Protein 4U3S (pdb70)

Organism: NCBI:txid35830

Sequence (323 aa):
ESYITMNFDKNTAEVGQIIKATVKINKITNFSGYQVNIKYDPTVLQAVNPKKTGVAYTNSSLPTSGELLVNEDYGPIVQGVHKISEGILNLSRSYTALDVYRASESPEETGTVAVVGFKALQKKATTVVFEHSVTMPNGIIGTTLFNWYGNRITSGYSVIQPGEINSEGTTVSGYINNPDFVTTSTTAPIVKAGFTVEIVGTTKKSAVTDSNNGYFEIKDVAAGTYTVKITKANYLTREIANVSVTADKELSTSASPILMWAGDMAIGGTQDGAINLEDILEICKAFGTSSTDAKYQVGLDLNRDGAISLEDVMIVAKHFNKVSSDY

Structure (mmCIF, N/CA/C/O backbone):
data_4U3S
#
_entry.id   4U3S
#
_cell.length_a   72.320
_cell.length_b   72.320
_cell.length_c   231.490
_cell.angle_alpha   90.000
_cell.angle_beta   90.000
_cell.angle_gamma   120.000
#
_symmetry.space_group_name_H-M   'P 65 2 2'
#
loop_
_entity.id
_entity.type
_entity.pdbx_description
1 polymer 'Cellulosomal scaffoldin adaptor protein B'
2 polymer 'Cellulosomal scaffoldin'
3 non-polymer '2-[N-CYCLOHEXYLAMINO]ETHANE SULFONIC ACID'
4 non-polymer 'CALCIUM ION'
5 water water
#
loop_
_atom_site.group_PDB
_atom_site.id
_atom_site.type_symbol
_atom_site.label_atom_id
_atom_site.label_alt_id
_atom_site.label_comp_id
_atom_site.label_asym_id
_atom_site.label_entity_id
_atom_site.label_seq_id
_atom_site.pdbx_PDB_ins_code
_atom_site.Cartn_x
_atom_site.Cartn_y
_atom_site.Car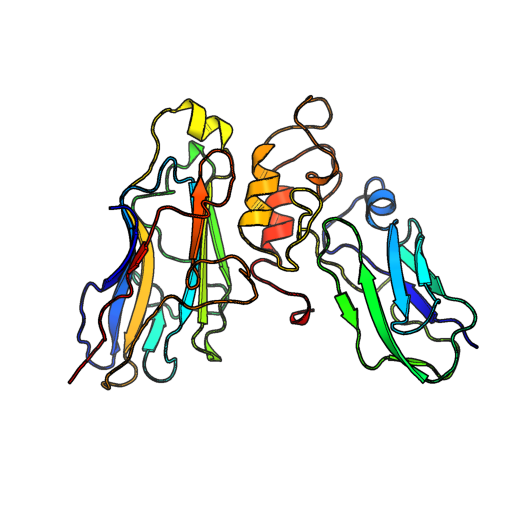tn_z
_atom_site.occupancy
_atom_site.B_iso_or_equiv
_atom_site.auth_seq_id
_atom_site.auth_comp_id
_atom_site.auth_asym_id
_atom_site.auth_atom_id
_atom_site.pdbx_PDB_model_num
ATOM 1 N N . GLU A 1 2 ? -41.651 6.671 4.143 1.00 49.36 2 GLU A N 1
ATOM 2 C CA . GLU A 1 2 ? -42.147 6.350 2.779 1.00 44.12 2 GLU A CA 1
ATOM 3 C C . GLU A 1 2 ? -41.299 7.007 1.685 1.00 34.11 2 GLU A C 1
ATOM 4 O O . GLU A 1 2 ? -41.685 7.033 0.500 1.00 36.51 2 GLU A O 1
ATOM 10 N N . SER A 1 3 ? -40.142 7.520 2.063 1.00 28.35 3 SER A N 1
ATOM 11 C CA . SER A 1 3 ? -39.281 8.234 1.102 1.00 27.15 3 SER A CA 1
ATOM 12 C C . SER A 1 3 ? -38.383 7.246 0.363 1.00 25.66 3 SER A C 1
ATOM 13 O O . SER A 1 3 ? -37.876 6.293 0.983 1.00 25.97 3 SER A O 1
ATOM 16 N N . TYR A 1 4 ? -38.150 7.474 -0.933 1.00 23.93 4 TYR A N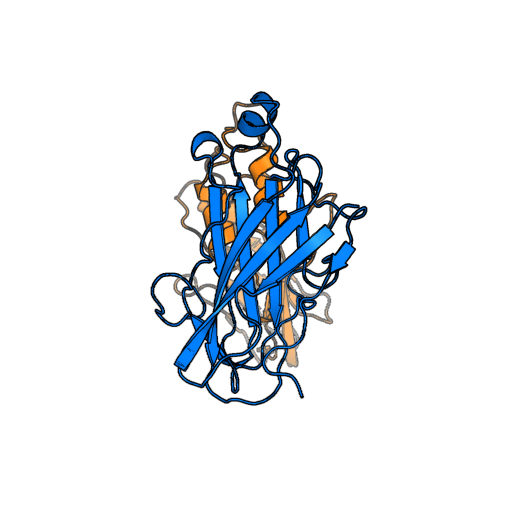 1
ATOM 17 C CA . TYR A 1 4 ? -37.360 6.541 -1.728 1.00 23.07 4 TYR A CA 1
ATOM 18 C C . TYR A 1 4 ? -36.956 7.112 -3.059 1.00 21.54 4 TYR A C 1
ATOM 19 O O . TYR A 1 4 ? -37.492 8.134 -3.499 1.00 21.76 4 TYR A O 1
ATOM 28 N N . ILE A 1 5 ? -35.992 6.429 -3.666 1.00 20.10 5 ILE A N 1
ATOM 29 C CA . ILE A 1 5 ? -35.627 6.627 -5.054 1.00 20.31 5 ILE A CA 1
ATOM 30 C C . ILE A 1 5 ? -35.751 5.252 -5.708 1.00 21.33 5 ILE A C 1
ATOM 31 O O . ILE A 1 5 ? -35.457 4.217 -5.069 1.00 21.80 5 ILE A O 1
ATOM 36 N N . THR A 1 6 ? -36.210 5.214 -6.948 1.00 21.00 6 THR A N 1
ATOM 37 C CA . THR A 1 6 ? -36.413 3.954 -7.636 1.00 20.29 6 THR A CA 1
ATOM 38 C C . THR A 1 6 ? -36.221 4.185 -9.125 1.00 20.75 6 THR A C 1
ATOM 39 O O . THR A 1 6 ? -36.022 5.330 -9.566 1.00 20.49 6 THR A O 1
ATOM 43 N N . MET A 1 7 ? -36.227 3.094 -9.870 1.00 21.99 7 MET A N 1
ATOM 44 C CA . MET A 1 7 ? -36.384 3.142 -11.339 1.00 23.96 7 MET A CA 1
ATOM 45 C C . MET A 1 7 ? -37.615 2.335 -11.746 1.00 25.60 7 MET A C 1
ATOM 46 O O . MET A 1 7 ? -37.861 1.242 -11.227 1.00 26.95 7 MET A O 1
ATOM 51 N N . ASN A 1 8 ? -38.373 2.886 -12.678 1.00 25.41 8 ASN A N 1
ATOM 52 C CA . ASN A 1 8 ? -39.534 2.221 -13.266 1.00 27.12 8 ASN A CA 1
ATOM 53 C C . ASN A 1 8 ? -39.292 2.125 -14.756 1.00 28.01 8 ASN A C 1
ATOM 54 O O . ASN A 1 8 ? -38.882 3.109 -15.371 1.00 25.30 8 ASN A O 1
ATOM 59 N N . PHE A 1 9 ? -39.567 0.946 -15.317 1.00 27.41 9 PHE A N 1
ATOM 60 C CA . PHE A 1 9 ? -39.498 0.730 -16.753 1.00 28.84 9 PHE A CA 1
ATOM 61 C C . PHE A 1 9 ? -40.889 0.877 -17.355 1.00 29.15 9 PHE A C 1
ATOM 62 O O . PHE A 1 9 ? -41.853 0.398 -16.781 1.00 28.91 9 PHE A O 1
ATOM 70 N N . ASP A 1 10 ? -41.004 1.504 -18.522 1.00 28.48 10 ASP A N 1
ATOM 71 C CA . ASP A 1 10 ? -42.306 1.546 -19.215 1.00 30.29 10 ASP A CA 1
ATOM 72 C C . ASP A 1 10 ? -42.706 0.154 -19.690 1.00 32.14 10 ASP A C 1
ATOM 73 O O . ASP A 1 10 ? -43.905 -0.140 -19.844 1.00 32.53 10 ASP A O 1
ATOM 78 N N . LYS A 1 11 ? -41.709 -0.693 -19.927 1.00 31.94 11 LYS A N 1
ATOM 79 C CA . LYS A 1 11 ? -41.922 -2.075 -20.363 1.00 35.35 11 LYS A CA 1
ATOM 80 C C . LYS A 1 11 ? -40.871 -2.950 -19.714 1.00 33.66 11 LYS A C 1
ATOM 81 O O . LYS A 1 11 ? -39.701 -2.567 -19.650 1.00 32.01 11 LYS A O 1
ATOM 87 N N . ASN A 1 12 ? -41.247 -4.139 -19.272 1.00 33.42 12 ASN A N 1
ATOM 88 C CA . ASN A 1 12 ? -40.270 -5.030 -18.636 1.00 35.11 12 ASN A CA 1
ATOM 89 C C . ASN A 1 12 ? -39.947 -6.240 -19.498 1.00 36.67 12 ASN A C 1
ATOM 90 O O . ASN A 1 12 ? -39.294 -7.186 -19.052 1.00 36.48 12 ASN A O 1
ATOM 95 N N . THR A 1 13 ? -40.433 -6.215 -20.731 1.00 38.35 13 THR A N 1
ATOM 96 C CA . THR A 1 13 ? -40.074 -7.194 -21.736 1.00 41.18 13 THR A CA 1
ATOM 97 C C . THR A 1 13 ? -39.786 -6.439 -23.037 1.00 42.91 13 THR A C 1
ATOM 98 O O . THR A 1 13 ? -40.382 -5.386 -23.299 1.00 43.81 13 THR A O 1
ATOM 102 N N . ALA A 1 14 ? -38.842 -6.938 -23.824 1.00 42.03 14 ALA A N 1
ATOM 103 C CA . ALA A 1 14 ? -38.457 -6.266 -25.055 1.00 42.59 14 ALA A CA 1
ATOM 104 C C . ALA A 1 14 ? -37.782 -7.222 -26.031 1.00 42.35 14 ALA A C 1
ATOM 105 O O . ALA A 1 14 ? -36.912 -7.997 -25.651 1.00 40.39 14 ALA A O 1
ATOM 107 N N . GLU A 1 15 ? -38.202 -7.176 -27.295 1.00 41.80 15 GLU A N 1
ATOM 108 C CA . GLU A 1 15 ? -37.443 -7.825 -28.347 1.00 41.71 15 GLU A CA 1
ATOM 109 C C . GLU A 1 15 ? -36.195 -7.030 -28.698 1.00 41.09 15 GLU A C 1
ATOM 110 O O . GLU A 1 15 ? -36.115 -5.821 -28.433 1.00 40.50 15 GLU A O 1
ATOM 116 N N . VAL A 1 16 ? -35.237 -7.725 -29.303 1.00 40.63 16 VAL A N 1
ATOM 117 C CA . VAL A 1 16 ? -34.045 -7.109 -29.879 1.00 41.45 16 VAL A CA 1
ATOM 118 C C . VAL A 1 16 ? -34.449 -5.931 -30.779 1.00 41.60 16 VAL A C 1
ATOM 119 O O . VAL A 1 16 ? -35.263 -6.097 -31.687 1.00 44.18 16 VAL A O 1
ATOM 123 N N . GLY A 1 17 ? -33.922 -4.740 -30.482 1.00 37.43 17 GLY A N 1
ATOM 124 C CA . GLY A 1 17 ? -34.170 -3.554 -31.289 1.00 37.24 17 GLY A CA 1
ATOM 125 C C . GLY A 1 17 ? -35.210 -2.641 -30.676 1.00 38.02 17 GLY A C 1
ATOM 126 O O . GLY A 1 17 ? -35.347 -1.492 -31.082 1.00 39.00 17 GLY A O 1
ATOM 127 N N . GLN A 1 18 ? -35.945 -3.151 -29.691 1.00 36.21 18 GLN A N 1
ATOM 128 C CA . GLN A 1 18 ? -36.944 -2.356 -28.984 1.00 37.30 18 GLN A CA 1
ATOM 129 C C . GLN A 1 18 ? -36.321 -1.555 -27.825 1.00 34.14 18 GLN A C 1
ATOM 130 O O . GLN A 1 18 ? -35.423 -2.049 -27.160 1.00 35.11 18 GLN A O 1
ATOM 136 N N . ILE A 1 19 ? -36.825 -0.341 -27.585 1.00 34.11 19 ILE A N 1
ATOM 137 C CA . ILE A 1 19 ? -36.318 0.541 -26.521 1.00 36.30 19 ILE A CA 1
ATOM 138 C C . ILE A 1 19 ? -37.208 0.469 -25.262 1.00 36.15 19 ILE A C 1
ATOM 139 O O . ILE A 1 19 ? -38.445 0.620 -25.332 1.00 38.30 19 ILE A O 1
ATOM 144 N N . ILE A 1 20 ? -36.555 0.209 -24.132 1.00 32.96 20 ILE A N 1
ATOM 145 C CA . ILE A 1 20 ? -37.137 0.280 -22.804 1.00 32.06 20 ILE A CA 1
ATOM 146 C C . ILE A 1 20 ? -36.730 1.615 -22.184 1.00 29.27 20 ILE A C 1
ATOM 147 O O . ILE A 1 20 ? -35.555 1.983 -22.234 1.00 31.38 20 ILE A O 1
ATOM 152 N N . LYS A 1 21 ? -37.686 2.332 -21.611 1.00 28.31 21 LYS A N 1
ATOM 153 C CA . LYS A 1 21 ? -37.426 3.617 -20.983 1.00 27.57 21 LYS A CA 1
ATOM 154 C C . LYS A 1 21 ? -37.359 3.390 -19.485 1.00 28.03 21 LYS A C 1
ATOM 155 O O . LYS A 1 21 ? -38.339 2.968 -18.884 1.00 26.46 21 LYS A O 1
ATOM 161 N N . ALA A 1 22 ? -36.203 3.680 -18.903 1.00 24.28 22 ALA A N 1
ATOM 162 C CA . ALA A 1 22 ? -36.010 3.591 -17.461 1.00 23.07 22 ALA A CA 1
ATOM 163 C C . ALA A 1 22 ? -36.136 4.973 -16.858 1.00 21.28 22 ALA A C 1
ATOM 164 O O . ALA A 1 22 ? -35.365 5.868 -17.153 1.00 21.84 22 ALA A O 1
ATOM 166 N N . THR A 1 23 ? -37.135 5.168 -16.030 1.00 21.91 23 THR A N 1
ATOM 167 C CA . THR A 1 23 ? -37.325 6.450 -15.374 1.00 21.64 23 THR A CA 1
ATOM 168 C C . THR A 1 23 ? -36.865 6.392 -13.920 1.00 20.12 23 THR A C 1
ATOM 169 O O . THR A 1 23 ? -37.334 5.550 -13.134 1.00 22.36 23 THR A O 1
ATOM 173 N N . VAL A 1 24 ? -35.972 7.303 -13.569 1.00 19.50 24 VAL A N 1
ATOM 174 C CA . VAL A 1 24 ? -35.580 7.488 -12.167 1.00 19.70 24 VAL A CA 1
ATOM 175 C C . VAL A 1 24 ? -36.595 8.409 -11.506 1.00 19.30 24 VAL A C 1
ATOM 176 O O . VAL A 1 24 ? -36.828 9.515 -11.992 1.00 19.19 24 VAL A O 1
ATOM 180 N N . LYS A 1 25 ? -37.139 7.956 -10.381 1.00 21.37 25 LYS A N 1
ATOM 181 C CA . LYS A 1 25 ? -38.272 8.599 -9.723 1.00 23.15 25 LYS A CA 1
ATOM 182 C C . LYS A 1 25 ? -37.960 8.719 -8.233 1.00 21.28 25 LYS A C 1
ATOM 183 O O . LYS A 1 25 ? -37.369 7.808 -7.633 1.00 21.05 25 LYS A O 1
ATOM 189 N N . ILE A 1 26 ? -38.285 9.864 -7.648 1.00 19.97 26 ILE A N 1
ATOM 190 C CA . ILE A 1 26 ? -38.196 10.036 -6.183 1.00 20.37 26 ILE A CA 1
ATOM 191 C C . ILE A 1 26 ? -39.567 10.230 -5.550 1.00 21.76 26 ILE A C 1
ATOM 192 O O . ILE A 1 26 ? -40.551 10.649 -6.196 1.00 21.26 26 ILE A O 1
ATOM 197 N N . ASN A 1 27 ? -39.643 9.883 -4.278 1.00 22.73 27 ASN A N 1
ATOM 198 C CA . ASN A 1 27 ? -40.863 10.063 -3.510 1.00 24.13 27 ASN A CA 1
ATOM 199 C C . ASN A 1 27 ? -40.488 10.654 -2.187 1.00 23.71 27 ASN A C 1
ATOM 200 O O . ASN A 1 27 ? -39.655 10.104 -1.459 1.00 23.38 27 ASN A O 1
ATOM 205 N N . LYS A 1 28 ? -41.111 11.786 -1.881 1.00 24.77 28 LYS A N 1
ATOM 206 C CA . LYS A 1 28 ? -40.982 12.452 -0.577 1.00 24.98 28 LYS A CA 1
ATOM 207 C C . LYS A 1 28 ? -39.547 12.721 -0.113 1.00 24.52 28 LYS A C 1
ATOM 208 O O . LYS A 1 28 ? -39.212 12.452 1.043 1.00 23.75 28 LYS A O 1
ATOM 214 N N . ILE A 1 29 ? -38.737 13.295 -0.993 1.00 23.20 29 ILE A N 1
ATOM 215 C CA . ILE A 1 29 ? -37.385 13.748 -0.633 1.00 22.15 29 ILE A CA 1
ATOM 216 C C . ILE A 1 29 ? -37.448 15.218 -0.235 1.00 23.46 29 ILE A C 1
ATOM 217 O O . ILE A 1 29 ? -37.628 16.096 -1.094 1.00 23.85 29 ILE A O 1
ATOM 222 N N . THR A 1 30 ? -37.284 15.481 1.068 1.00 23.01 30 THR A N 1
ATOM 223 C CA . THR A 1 30 ? -37.494 16.823 1.596 1.00 26.48 30 THR A CA 1
ATOM 224 C C . THR A 1 30 ? -36.582 17.866 0.937 1.00 24.59 30 THR A C 1
ATOM 225 O O . THR A 1 30 ? -35.373 17.752 0.979 1.00 24.29 30 THR A O 1
ATOM 229 N N . ASN A 1 31 ? -37.178 18.903 0.358 1.00 24.28 31 ASN A N 1
ATOM 230 C CA . ASN A 1 31 ? -36.405 20.039 -0.164 1.00 22.82 31 ASN A CA 1
ATOM 231 C C . ASN A 1 31 ? -35.347 19.641 -1.205 1.00 20.46 31 ASN A C 1
ATOM 232 O O . ASN A 1 31 ? -34.269 20.225 -1.268 1.00 22.10 31 ASN A O 1
ATOM 237 N N . PHE A 1 32 ? -35.704 18.665 -2.032 1.00 20.84 32 PHE A N 1
ATOM 238 C CA . PHE A 1 32 ? -34.825 18.082 -3.053 1.00 19.94 32 PHE A CA 1
ATOM 239 C C . PHE A 1 32 ? -34.296 19.127 -4.046 1.00 18.96 32 PHE A C 1
ATOM 240 O O . PHE A 1 32 ? -35.068 19.911 -4.614 1.00 19.07 32 PHE A O 1
ATOM 248 N N . SER A 1 33 ? -32.986 19.114 -4.267 1.00 20.11 33 SER A N 1
ATOM 249 C CA . SER A 1 33 ? -32.342 20.074 -5.177 1.00 19.41 33 SER A CA 1
ATOM 250 C C . SER A 1 33 ? -31.486 19.429 -6.237 1.00 19.55 33 SER A C 1
ATOM 251 O O . SER A 1 33 ? -30.997 20.136 -7.125 1.00 18.23 33 SER A O 1
ATOM 254 N N . GLY A 1 34 ? -31.277 18.114 -6.163 1.00 16.38 34 GLY A N 1
ATOM 255 C CA . GLY A 1 34 ? -30.400 17.460 -7.140 1.00 15.95 34 GLY A CA 1
ATOM 256 C C . GLY A 1 34 ? -30.098 16.023 -6.830 1.00 16.25 34 GLY A C 1
ATOM 257 O O . GLY A 1 34 ? -30.197 15.602 -5.683 1.00 17.86 34 GLY A O 1
ATOM 258 N N . TYR A 1 35 ? -29.732 15.273 -7.862 1.00 15.27 35 TYR A N 1
ATOM 259 C CA . TYR A 1 35 ? -29.378 13.877 -7.701 1.00 15.47 35 TYR A CA 1
ATOM 260 C C . TYR A 1 35 ? -28.079 13.598 -8.466 1.00 15.83 35 TYR A C 1
ATOM 261 O O . TYR A 1 35 ? -27.788 14.242 -9.478 1.00 15.78 35 TYR A O 1
ATOM 270 N N . GLN A 1 36 ? -27.400 12.552 -8.037 1.00 15.50 36 GLN A N 1
ATOM 271 C CA . GLN A 1 36 ? -26.379 11.898 -8.883 1.00 14.43 36 GLN A CA 1
ATOM 272 C C . GLN A 1 36 ? -26.594 10.415 -8.664 1.00 16.04 36 GLN A C 1
ATOM 273 O O . GLN A 1 36 ? -26.655 9.975 -7.522 1.00 15.98 36 GLN A O 1
ATOM 279 N N . VAL A 1 37 ? -26.727 9.646 -9.727 1.00 15.48 37 VAL A N 1
ATOM 280 C CA . VAL A 1 37 ? -26.885 8.203 -9.604 1.00 15.65 37 VAL A CA 1
ATOM 281 C C . VAL A 1 37 ? -25.959 7.456 -10.531 1.00 16.36 37 VAL A C 1
ATOM 282 O O . VAL A 1 37 ? -25.625 7.929 -11.631 1.00 16.62 37 VAL A O 1
ATOM 286 N N . ASN A 1 38 ? -25.550 6.276 -10.072 1.00 15.80 38 ASN A N 1
ATOM 287 C CA . ASN A 1 38 ? -24.682 5.391 -10.802 1.00 15.73 38 ASN A CA 1
ATOM 288 C C . ASN A 1 38 ? -25.455 4.104 -11.086 1.00 16.88 38 ASN A C 1
ATOM 289 O O . ASN A 1 38 ? -25.967 3.458 -10.180 1.00 17.07 38 ASN A O 1
ATOM 294 N N . ILE A 1 39 ? -25.502 3.712 -12.346 1.00 16.74 39 ILE A N 1
ATOM 295 C CA . ILE A 1 39 ? -26.358 2.610 -12.806 1.00 19.30 39 ILE A CA 1
ATOM 296 C C . ILE A 1 39 ? -25.507 1.602 -13.567 1.00 19.96 39 ILE A C 1
ATOM 297 O O . ILE A 1 39 ? -24.692 1.992 -14.408 1.00 20.29 39 ILE A O 1
ATOM 302 N N . LYS A 1 40 ? -25.717 0.328 -13.261 1.00 19.33 40 LYS A N 1
ATOM 303 C CA . LYS A 1 40 ? -25.002 -0.788 -13.866 1.00 20.19 40 LYS A CA 1
ATOM 304 C C . LYS A 1 40 ? -25.968 -1.575 -14.724 1.00 21.10 40 LYS A C 1
ATOM 305 O O . LYS A 1 40 ? -27.054 -1.954 -14.250 1.00 19.74 40 LYS A O 1
ATOM 311 N N . TYR A 1 41 ? -25.557 -1.829 -15.957 1.00 19.84 41 TYR A N 1
ATOM 312 C CA . TYR A 1 41 ? -26.300 -2.687 -16.889 1.00 22.36 41 TYR A CA 1
ATOM 313 C C . TYR A 1 41 ? -25.303 -3.589 -17.614 1.00 23.33 41 TYR A C 1
ATOM 314 O O . TYR A 1 41 ? -24.094 -3.387 -17.526 1.00 23.63 41 TYR A O 1
ATOM 323 N N . ASP A 1 42 ? -25.818 -4.598 -18.304 1.00 24.70 42 ASP A N 1
ATOM 324 C CA . ASP A 1 42 ? -24.991 -5.519 -19.084 1.00 25.94 42 ASP A CA 1
ATOM 325 C C . ASP A 1 42 ? -24.935 -5.007 -20.515 1.00 25.02 42 ASP A C 1
ATOM 326 O O . ASP A 1 42 ? -25.944 -5.114 -21.241 1.00 25.83 42 ASP A O 1
ATOM 331 N N . PRO A 1 43 ? -23.778 -4.465 -20.935 1.00 26.87 43 PRO A N 1
ATOM 332 C CA . PRO A 1 43 ? -23.694 -3.836 -22.261 1.00 28.42 43 PRO A CA 1
ATOM 333 C C . PRO A 1 43 ? -23.746 -4.799 -23.440 1.00 32.64 43 PRO A C 1
ATOM 334 O O . PRO A 1 43 ? -23.831 -4.352 -24.588 1.00 32.35 43 PRO A O 1
ATOM 338 N N . THR A 1 44 ? -23.676 -6.097 -23.172 1.00 33.67 44 THR A N 1
ATOM 339 C CA . THR A 1 44 ? -23.865 -7.113 -24.218 1.00 36.50 44 THR A CA 1
ATOM 340 C C . THR A 1 44 ? -25.345 -7.385 -24.433 1.00 34.91 44 THR A C 1
ATOM 341 O O . THR A 1 44 ? -25.745 -7.870 -25.487 1.00 36.71 44 THR A O 1
ATOM 345 N N . VAL A 1 45 ? -26.163 -7.070 -23.437 1.00 32.84 45 VAL A N 1
ATOM 346 C CA . VAL A 1 45 ? -27.612 -7.320 -23.524 1.00 32.00 45 VAL A CA 1
ATOM 347 C C . VAL A 1 45 ? -28.383 -6.046 -23.848 1.00 30.02 45 VAL A C 1
ATOM 348 O O . VAL A 1 45 ? -29.335 -6.083 -24.640 1.00 30.96 45 VAL A O 1
ATOM 352 N N . LEU A 1 46 ? -27.968 -4.913 -23.267 1.00 27.22 46 LEU A N 1
ATOM 353 C CA . LEU A 1 46 ? -28.685 -3.665 -23.433 1.00 26.81 46 LEU A CA 1
ATOM 354 C C . LEU A 1 46 ? -27.727 -2.572 -23.879 1.00 25.47 46 LEU A C 1
ATOM 355 O O . LEU A 1 46 ? -26.615 -2.490 -23.379 1.00 25.81 46 LEU A O 1
ATOM 360 N N . GLN A 1 47 ? -28.165 -1.761 -24.841 1.00 24.78 47 GLN A N 1
ATOM 361 C CA . GLN A 1 47 ? -27.417 -0.593 -25.288 1.00 24.08 47 GLN A CA 1
ATOM 362 C C . GLN A 1 47 ? -28.112 0.644 -24.755 1.00 23.60 47 GLN A C 1
ATOM 363 O O . GLN A 1 47 ? -29.302 0.870 -25.042 1.00 23.40 47 GLN A O 1
ATOM 369 N N . ALA A 1 48 ? -27.373 1.461 -24.006 1.00 21.46 48 ALA A N 1
ATOM 370 C CA . ALA A 1 48 ? -27.909 2.713 -23.522 1.00 20.22 48 ALA A CA 1
ATOM 371 C C . ALA A 1 48 ? -28.133 3.682 -24.689 1.00 19.68 48 ALA A C 1
ATOM 372 O O . ALA A 1 48 ? -27.237 3.858 -25.518 1.00 20.10 48 ALA A O 1
ATOM 374 N N . VAL A 1 49 ? -29.326 4.290 -24.747 1.00 20.55 49 VAL A N 1
ATOM 375 C CA . VAL A 1 49 ? -29.719 5.226 -25.810 1.00 21.04 49 VAL A CA 1
ATOM 376 C C . VAL A 1 49 ? -30.579 6.335 -25.231 1.00 21.04 49 VAL A C 1
ATOM 377 O O . VAL A 1 49 ? -31.115 6.208 -24.117 1.00 20.88 49 VAL A O 1
ATOM 381 N N . ASN A 1 50 ? -30.691 7.432 -25.964 1.00 21.51 50 ASN A N 1
ATOM 382 C CA . ASN A 1 50 ? -31.616 8.482 -25.567 1.00 20.28 50 ASN A CA 1
ATOM 383 C C . ASN A 1 50 ? -33.020 7.919 -25.730 1.00 21.90 50 ASN A C 1
ATOM 384 O O . ASN A 1 50 ? -33.340 7.407 -26.791 1.00 22.18 50 ASN A O 1
ATOM 389 N N . PRO A 1 51 ? -33.848 8.019 -24.687 1.00 20.69 51 PRO A N 1
ATOM 390 C CA . PRO A 1 51 ? -35.145 7.335 -24.695 1.00 23.50 51 PRO A CA 1
ATOM 391 C C . PRO A 1 51 ? -36.131 7.975 -25.686 1.00 24.45 51 PRO A C 1
ATOM 392 O O . PRO A 1 51 ? -37.030 7.288 -26.178 1.00 28.06 51 PRO A O 1
ATOM 396 N N . LYS A 1 52 ? -35.939 9.258 -26.004 1.00 24.49 52 LYS A N 1
ATOM 397 C CA A LYS A 1 52 ? -36.807 9.963 -26.962 0.50 24.56 52 LYS A CA 1
ATOM 398 C CA B LYS A 1 52 ? -36.824 9.956 -26.959 0.50 26.30 52 LYS A CA 1
ATOM 399 C C . LYS A 1 52 ? -36.422 9.791 -28.420 1.00 26.46 52 LYS A C 1
ATOM 400 O O . LYS A 1 52 ? -37.276 9.631 -29.270 1.00 26.63 52 LYS A O 1
ATOM 411 N N . THR A 1 53 ? -35.129 9.836 -28.707 1.00 24.99 53 THR A N 1
ATOM 412 C CA . THR A 1 53 ? -34.666 9.788 -30.078 1.00 26.15 53 THR A CA 1
ATOM 413 C C . THR A 1 53 ? -34.067 8.453 -30.523 1.00 25.64 53 THR A C 1
ATOM 414 O O . THR A 1 53 ? -33.919 8.236 -31.724 1.00 27.75 53 THR A O 1
ATOM 418 N N . GLY A 1 54 ? -33.670 7.616 -29.575 1.00 24.50 54 GLY A N 1
ATOM 419 C CA . GLY A 1 54 ? -32.960 6.363 -29.851 1.00 24.45 54 GLY A CA 1
ATOM 420 C C . GLY A 1 54 ? -31.476 6.512 -30.194 1.00 24.31 54 GLY A C 1
ATOM 421 O O . GLY A 1 54 ? -30.840 5.527 -30.517 1.00 23.81 54 GLY A O 1
ATOM 422 N N . VAL A 1 55 ? -30.936 7.737 -30.167 1.00 23.55 55 VAL A N 1
ATOM 423 C CA . VAL A 1 55 ? -29.510 7.971 -30.449 1.00 22.06 55 VAL A CA 1
ATOM 424 C C . VAL A 1 55 ? -28.683 7.316 -29.331 1.00 21.99 55 VAL A C 1
ATOM 425 O O . VAL A 1 55 ? -28.902 7.576 -28.140 1.00 22.31 55 VAL A O 1
ATOM 429 N N . ALA A 1 56 ? -27.761 6.439 -29.725 1.00 22.78 56 ALA A N 1
ATOM 430 C CA . ALA A 1 56 ? -26.952 5.710 -28.744 1.00 21.90 56 ALA A CA 1
ATOM 431 C C . ALA A 1 56 ? -26.149 6.658 -27.884 1.00 20.78 56 ALA A C 1
ATOM 432 O O . ALA A 1 56 ? -25.617 7.651 -28.371 1.00 22.94 56 ALA A O 1
ATOM 434 N N . TYR A 1 57 ? -26.041 6.315 -26.600 1.00 19.75 57 TYR A N 1
ATOM 435 C CA . TYR A 1 57 ? -25.218 7.058 -25.695 1.00 19.36 57 TYR A CA 1
ATOM 436 C C . TYR A 1 57 ? -23.753 6.867 -26.014 1.00 19.73 57 TYR A C 1
ATOM 437 O O . TYR A 1 57 ? -23.307 5.737 -26.255 1.00 19.85 57 TYR A O 1
ATOM 446 N N . THR A 1 58 ? -23.025 7.963 -25.942 1.00 18.68 58 THR A N 1
ATOM 447 C CA . THR A 1 58 ? -21.563 7.940 -25.832 1.00 20.61 58 THR A CA 1
ATOM 448 C C . THR A 1 58 ? -21.293 8.138 -24.350 1.00 18.87 58 THR A C 1
ATOM 449 O O . THR A 1 58 ? -22.222 8.299 -23.555 1.00 17.30 58 THR A O 1
ATOM 453 N N . ASN A 1 59 ? -20.021 8.175 -23.947 1.00 19.61 59 ASN A N 1
ATOM 454 C CA . ASN A 1 59 ? -19.731 8.348 -22.528 1.00 20.05 59 ASN A CA 1
ATOM 455 C C . ASN A 1 59 ? -20.027 9.757 -22.001 1.00 19.04 59 ASN A C 1
ATOM 456 O O . ASN A 1 59 ? -19.832 10.021 -20.812 1.00 18.67 59 ASN A O 1
ATOM 461 N N . SER A 1 60 ? -20.507 10.664 -22.864 1.00 17.25 60 SER A N 1
ATOM 462 C CA . SER A 1 60 ? -20.869 12.012 -22.412 1.00 17.64 60 SER A CA 1
ATOM 463 C C . SER A 1 60 ? -22.366 12.348 -22.577 1.00 17.50 60 SER A C 1
ATOM 464 O O . SER A 1 60 ? -22.780 13.471 -22.316 1.00 18.60 60 SER A O 1
ATOM 467 N N . SER A 1 61 ? -23.163 11.373 -22.997 1.00 16.85 61 SER A N 1
ATOM 468 C CA . SER A 1 61 ? -24.573 11.651 -23.335 1.00 17.65 61 SER A CA 1
ATOM 469 C C . SER A 1 61 ? -25.372 12.056 -22.112 1.00 16.77 61 SER A C 1
ATOM 470 O O . SER A 1 61 ? -25.216 11.494 -21.041 1.00 18.44 61 SER A O 1
ATOM 473 N N . LEU A 1 62 ? -26.218 13.065 -22.251 1.00 16.09 62 LEU A N 1
ATOM 474 C CA . LEU A 1 62 ? -26.941 13.588 -21.104 1.00 16.96 62 LEU A CA 1
ATOM 475 C C . LEU A 1 62 ? -28.283 12.914 -20.884 1.00 16.94 62 LEU A C 1
ATOM 476 O O . LEU A 1 62 ? -28.952 12.521 -21.835 1.00 19.23 62 LEU A O 1
ATOM 481 N N . PRO A 1 63 ? -28.687 12.794 -19.608 1.00 17.88 63 PRO A N 1
ATOM 482 C CA . PRO A 1 63 ? -29.984 12.181 -19.314 1.00 17.28 63 PRO A CA 1
ATOM 483 C C . PRO A 1 63 ? -31.141 13.049 -19.804 1.00 17.74 63 PRO A C 1
ATOM 484 O O . PRO A 1 63 ? -31.034 14.278 -19.880 1.00 17.90 63 PRO A O 1
ATOM 488 N N . THR A 1 64 ? -32.247 12.390 -20.114 1.00 17.83 64 THR A N 1
ATOM 489 C CA . THR A 1 64 ? -33.475 13.065 -20.450 1.00 18.19 64 THR A CA 1
ATOM 490 C C . THR A 1 64 ? -34.118 13.548 -19.154 1.00 19.04 64 THR A C 1
ATOM 491 O O . THR A 1 64 ? -34.133 12.821 -18.156 1.00 19.43 64 THR A O 1
ATOM 495 N N . SER A 1 65 ? -34.615 14.787 -19.161 1.00 18.46 65 SER A N 1
ATOM 496 C CA . SER A 1 65 ? -35.213 15.368 -17.973 1.00 17.63 65 SER A CA 1
ATOM 497 C C . SER A 1 65 ? -36.557 14.763 -17.616 1.00 19.98 65 SER A C 1
ATOM 498 O O . SER A 1 65 ? -37.308 14.280 -18.465 1.00 20.98 65 SER A O 1
ATOM 501 N N . GLY A 1 66 ? -36.787 14.705 -16.307 1.00 19.82 66 GLY A N 1
ATOM 502 C CA . GLY A 1 66 ? -38.084 14.329 -15.733 1.00 22.00 66 GLY A CA 1
ATOM 503 C C . GLY A 1 66 ? -38.925 15.555 -15.428 1.00 23.42 66 GLY A C 1
ATOM 504 O O . GLY A 1 66 ? -38.690 16.625 -15.978 1.00 22.69 66 GLY A O 1
ATOM 505 N N . GLU A 1 67 ? -39.895 15.406 -14.528 1.00 21.12 67 GLU A N 1
ATOM 506 C CA . GLU A 1 67 ? -40.763 16.526 -14.151 1.00 23.58 67 GLU A CA 1
ATOM 507 C C . GLU A 1 67 ? -40.101 17.484 -13.148 1.00 21.68 67 GLU A C 1
ATOM 508 O O . GLU A 1 67 ? -40.479 18.659 -13.064 1.00 22.49 67 GLU A O 1
ATOM 514 N N . LEU A 1 68 ? -39.136 16.986 -12.382 1.00 20.64 68 LEU A N 1
ATOM 515 C CA . LEU A 1 68 ? -38.397 17.834 -11.445 1.00 19.58 68 LEU A CA 1
ATOM 516 C C . LEU A 1 68 ? -37.096 18.370 -12.054 1.00 18.97 68 LEU A C 1
ATOM 517 O O . 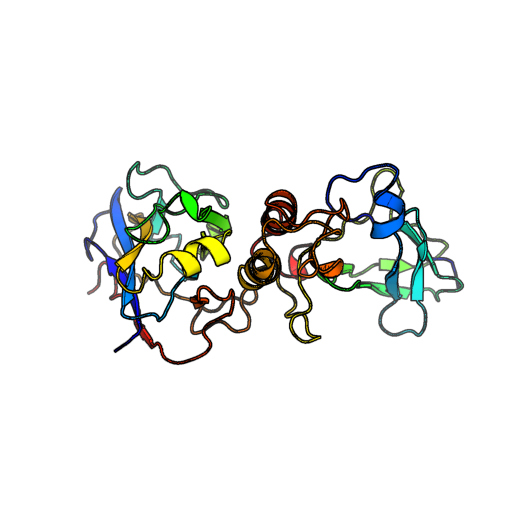LEU A 1 68 ? -36.595 17.839 -13.030 1.00 20.20 68 LEU A O 1
ATOM 522 N N . LEU A 1 69 ? -36.568 19.432 -11.452 1.00 17.82 69 LEU A N 1
ATOM 523 C CA . LEU A 1 69 ? -35.286 20.056 -11.834 1.00 16.94 69 LEU A CA 1
ATOM 524 C C . LEU A 1 69 ? -35.339 20.740 -13.192 1.00 17.22 69 LEU A C 1
ATOM 525 O O . LEU A 1 69 ? -34.308 20.862 -13.854 1.00 17.80 69 LEU A O 1
ATOM 530 N N . VAL A 1 70 ? -36.512 21.213 -13.580 1.00 16.94 70 VAL A N 1
ATOM 531 C CA . VAL A 1 70 ? -36.653 21.890 -14.877 1.00 17.44 70 VAL A CA 1
ATOM 532 C C . VAL A 1 70 ? -37.043 23.365 -14.759 1.00 16.62 70 VAL A C 1
ATOM 533 O O . VAL A 1 70 ? -37.270 24.038 -15.767 1.00 16.42 70 VAL A O 1
ATOM 537 N N . ASN A 1 71 ? -37.101 23.890 -13.536 1.00 16.61 71 ASN A N 1
ATOM 538 C CA . ASN A 1 71 ? -37.378 25.319 -13.345 1.00 16.59 71 ASN A CA 1
ATOM 539 C C . ASN A 1 71 ? -36.148 26.159 -13.661 1.00 15.86 71 ASN A C 1
ATOM 540 O O . ASN A 1 71 ? -35.153 26.185 -12.888 1.00 16.19 71 ASN A O 1
ATOM 545 N N . GLU A 1 72 ? -36.176 26.823 -14.821 1.00 15.76 72 GLU A N 1
ATOM 546 C CA . GLU A 1 72 ? -34.988 27.492 -15.329 1.00 16.79 72 GLU A CA 1
ATOM 547 C C . GLU A 1 72 ? -34.513 28.651 -14.429 1.00 16.27 72 GLU A C 1
ATOM 548 O O . GLU A 1 72 ? -33.329 28.996 -14.437 1.00 16.15 72 GLU A O 1
ATOM 554 N N . ASP A 1 73 ? -35.420 29.266 -13.683 1.00 16.81 73 ASP A N 1
ATOM 555 C CA . ASP A 1 73 ? -35.021 30.359 -12.741 1.00 17.54 73 ASP A CA 1
ATOM 556 C C . ASP A 1 73 ? -34.048 29.907 -11.652 1.00 18.43 73 ASP A C 1
ATOM 557 O O . ASP A 1 73 ? -33.413 30.754 -11.027 1.00 18.37 73 ASP A O 1
ATOM 562 N N . TYR A 1 74 ? -33.946 28.604 -11.399 1.00 17.18 74 TYR A N 1
ATOM 563 C CA . TYR A 1 74 ? -32.989 28.108 -10.367 1.00 17.71 74 TYR A CA 1
ATOM 564 C C . TYR A 1 74 ? -31.698 27.559 -11.012 1.00 18.17 74 TYR A C 1
ATOM 565 O O . TYR A 1 74 ? -30.834 26.952 -10.358 1.00 17.33 74 TYR A O 1
ATOM 574 N N . GLY A 1 75 ? -31.578 27.727 -12.315 1.00 16.20 75 GLY A N 1
ATOM 575 C CA . GLY A 1 75 ? -30.311 27.389 -12.987 1.00 16.67 75 GLY A CA 1
ATOM 576 C C . GLY A 1 75 ? -29.902 25.915 -12.962 1.00 14.98 75 GLY A C 1
ATOM 577 O O . GLY A 1 75 ? -28.803 25.557 -12.494 1.00 16.97 75 GLY A O 1
ATOM 578 N N . PRO A 1 76 ? -30.762 25.038 -13.495 1.00 16.12 76 PRO A N 1
ATOM 579 C CA . PRO A 1 76 ? -30.421 23.621 -13.564 1.00 15.54 76 PRO A CA 1
ATOM 580 C C . PRO A 1 76 ? -29.207 23.332 -14.444 1.00 15.36 76 PRO A C 1
ATOM 581 O O . PRO A 1 76 ? -29.000 23.997 -15.465 1.00 15.92 76 PRO A O 1
ATOM 585 N N . ILE A 1 77 ? -28.420 22.357 -14.020 1.00 15.19 77 ILE A N 1
ATOM 586 C CA . ILE A 1 77 ? -27.255 21.861 -14.732 1.00 16.30 77 ILE A CA 1
ATOM 587 C C . ILE A 1 77 ? -27.307 20.351 -14.728 1.00 16.20 77 ILE A C 1
ATOM 588 O O . ILE A 1 77 ? -27.968 19.739 -13.875 1.00 16.47 77 ILE A O 1
ATOM 593 N N . VAL A 1 78 ? -26.636 19.761 -15.707 1.00 14.45 78 VAL A N 1
ATOM 594 C CA . VAL A 1 78 ? -26.775 18.339 -15.966 1.00 14.78 78 VAL A CA 1
ATOM 595 C C . VAL A 1 78 ? -25.448 17.747 -16.417 1.00 15.28 78 VAL A C 1
ATOM 596 O O . VAL A 1 78 ? -24.703 18.371 -17.190 1.00 15.89 78 VAL A O 1
ATOM 600 N N . GLN A 1 79 ? -25.156 16.542 -15.921 1.00 15.99 79 GLN A N 1
ATOM 601 C CA . GLN A 1 79 ? -23.903 15.848 -16.243 1.00 16.50 79 GLN A CA 1
ATOM 602 C C . GLN A 1 79 ? -24.209 14.415 -16.656 1.00 16.18 79 GLN A C 1
ATOM 603 O O . GLN A 1 79 ? -25.131 13.756 -16.102 1.00 16.82 79 GLN A O 1
ATOM 609 N N . GLY A 1 80 ? -23.370 13.916 -17.554 1.00 15.87 80 GLY A N 1
ATOM 610 C CA . GLY A 1 80 ? -23.395 12.532 -17.965 1.00 16.85 80 GLY A CA 1
ATOM 611 C C . GLY A 1 80 ? -21.974 12.068 -18.181 1.00 16.74 80 GLY A C 1
ATOM 612 O O . GLY A 1 80 ? -21.213 12.630 -18.998 1.00 16.00 80 GLY A O 1
ATOM 613 N N . VAL A 1 81 ? -21.563 11.088 -17.382 1.00 16.03 81 VAL A N 1
ATOM 614 C CA . VAL A 1 81 ? -20.179 10.642 -17.432 1.00 16.46 81 VAL A CA 1
ATOM 615 C C . VAL A 1 81 ? -20.179 9.146 -17.300 1.00 16.54 81 VAL A C 1
ATOM 616 O O . VAL A 1 81 ? -20.203 8.610 -16.173 1.00 16.38 81 VAL A O 1
ATOM 620 N N . HIS A 1 82 ? -20.159 8.454 -18.430 1.00 16.73 82 HIS A N 1
ATOM 621 C CA . HIS A 1 82 ? -20.413 7.006 -18.411 1.00 17.10 82 HIS A CA 1
ATOM 622 C C . HIS A 1 82 ? -19.172 6.201 -18.771 1.00 17.20 82 HIS A C 1
ATOM 623 O O . HIS A 1 82 ? -18.158 6.760 -19.227 1.00 18.76 82 HIS A O 1
ATOM 630 N N . LYS A 1 83 ? -19.279 4.885 -18.582 1.00 17.94 83 LYS A N 1
ATOM 631 C CA . LYS A 1 83 ? -18.321 3.931 -19.125 1.00 19.29 83 LYS A CA 1
ATOM 632 C C . LYS A 1 83 ? -19.107 2.861 -19.853 1.00 20.02 83 LYS A C 1
ATOM 633 O O . LYS A 1 83 ? -19.330 1.762 -19.321 1.00 19.96 83 LYS A O 1
ATOM 639 N N . ILE A 1 84 ? -19.565 3.183 -21.062 1.00 20.12 84 ILE A N 1
ATOM 640 C CA . ILE A 1 84 ? -20.490 2.274 -21.724 1.00 21.29 84 ILE A CA 1
ATOM 641 C C . ILE A 1 84 ? -19.906 0.863 -21.976 1.00 23.35 84 ILE A C 1
ATOM 642 O O . ILE A 1 84 ? -20.640 -0.120 -21.938 1.00 23.97 84 ILE A O 1
ATOM 647 N N . SER A 1 85 ? -18.590 0.759 -22.157 1.00 25.27 85 SER A N 1
ATOM 648 C CA . SER A 1 85 ? -17.942 -0.553 -22.365 1.00 27.61 85 SER A CA 1
ATOM 649 C C . SER A 1 85 ? -18.020 -1.467 -21.121 1.00 28.86 85 SER A C 1
ATOM 650 O O . SER A 1 85 ? -17.899 -2.696 -21.215 1.00 27.76 85 SER A O 1
ATOM 653 N N . GLU A 1 86 ? -18.207 -0.845 -19.972 1.00 24.93 86 GLU A N 1
ATOM 654 C CA . GLU A 1 86 ? -18.326 -1.552 -18.700 1.00 26.88 86 GLU A CA 1
ATOM 655 C C . GLU A 1 86 ? -19.769 -1.592 -18.240 1.00 24.36 86 GLU A C 1
ATOM 656 O O . GLU A 1 86 ? -20.052 -2.048 -17.118 1.00 24.64 86 GLU A O 1
ATOM 662 N N . GLY A 1 87 ? -20.681 -1.075 -19.055 1.00 23.24 87 GLY A N 1
ATOM 663 C CA . GLY A 1 87 ? -22.081 -0.979 -18.662 1.00 22.19 87 GLY A CA 1
ATOM 664 C C . GLY A 1 87 ? -22.324 -0.139 -17.429 1.00 21.34 87 GLY A C 1
ATOM 665 O O . GLY A 1 87 ? -23.070 -0.552 -16.530 1.00 21.84 87 GLY A O 1
ATOM 666 N N . ILE A 1 88 ? -21.683 1.028 -17.357 1.00 20.64 88 ILE A N 1
ATOM 667 C CA . ILE A 1 88 ? -21.909 1.954 -16.240 1.00 19.21 88 ILE A CA 1
ATOM 668 C C . ILE A 1 88 ? -22.389 3.287 -16.787 1.00 18.68 88 ILE A C 1
ATOM 669 O O . ILE A 1 88 ? -21.727 3.852 -17.667 1.00 19.04 88 ILE A O 1
ATOM 674 N N . LEU A 1 89 ? -23.542 3.750 -16.295 1.00 17.23 89 LEU A N 1
ATOM 675 C CA . LEU A 1 89 ? -23.979 5.134 -16.497 1.00 16.92 89 LEU A CA 1
ATOM 676 C C . LEU A 1 89 ? -23.865 5.902 -15.187 1.00 16.74 89 LEU A C 1
ATOM 677 O O . LEU A 1 89 ? -24.122 5.362 -14.090 1.00 16.82 89 LEU A O 1
ATOM 682 N N . ASN A 1 90 ? -23.444 7.157 -15.310 1.00 16.30 90 ASN A N 1
ATOM 683 C CA . ASN A 1 90 ? -23.471 8.063 -14.200 1.00 15.88 90 ASN A CA 1
ATOM 684 C C . ASN A 1 90 ? -24.100 9.377 -14.632 1.00 17.10 90 ASN A C 1
ATOM 685 O O . ASN A 1 90 ? -23.602 10.046 -15.537 1.00 15.96 90 ASN A O 1
ATOM 690 N N . LEU A 1 91 ? -25.211 9.701 -13.993 1.00 18.32 91 LEU A N 1
ATOM 691 C CA . LEU A 1 91 ? -26.105 10.784 -14.401 1.00 19.20 91 LEU A CA 1
ATOM 692 C C . LEU A 1 91 ? -26.268 11.727 -13.237 1.00 16.98 91 LEU A C 1
ATOM 693 O O . LEU A 1 91 ? -26.354 11.293 -12.101 1.00 18.14 91 LEU A O 1
ATOM 698 N N . SER A 1 92 ? -26.334 13.022 -13.486 1.00 16.99 92 SER A N 1
ATOM 699 C CA . SER A 1 92 ? -26.571 13.975 -12.430 1.00 18.02 92 SER A CA 1
ATOM 700 C C . SER A 1 92 ? -27.326 15.198 -12.965 1.00 18.85 92 SER A C 1
ATOM 701 O O . SER A 1 92 ? -27.134 15.588 -14.124 1.00 16.80 92 SER A O 1
ATOM 704 N N . ARG A 1 93 ? -28.188 15.768 -12.125 1.00 16.55 93 ARG A N 1
ATOM 705 C CA . ARG A 1 93 ? -28.827 17.050 -12.433 1.00 16.49 93 ARG A CA 1
ATOM 706 C C . ARG A 1 93 ? -29.117 17.765 -11.128 1.00 16.00 93 ARG A C 1
ATOM 707 O O . ARG A 1 93 ? -29.424 17.110 -10.117 1.00 16.67 93 ARG A O 1
ATOM 715 N N . SER A 1 94 ? -29.017 19.099 -11.134 1.00 15.42 94 SER A N 1
ATOM 716 C CA . SER A 1 94 ? -29.154 19.859 -9.903 1.00 16.88 94 SER A CA 1
ATOM 717 C C . SER A 1 94 ? -29.407 21.319 -10.207 1.00 17.26 94 SER A C 1
ATOM 718 O O . SER A 1 94 ? -29.150 21.782 -11.298 1.00 17.19 94 SER A O 1
ATOM 721 N N . TYR A 1 95 ? -29.934 22.035 -9.230 1.00 16.20 95 TYR A N 1
ATOM 722 C CA . TYR A 1 95 ? -30.066 23.485 -9.358 1.00 17.62 95 TYR A CA 1
ATOM 723 C C . TYR A 1 95 ? -28.820 24.139 -8.809 1.00 18.37 95 TYR A C 1
ATOM 724 O O . TYR A 1 95 ? -28.218 23.636 -7.858 1.00 20.49 95 TYR A O 1
ATOM 733 N N . THR A 1 96 ? -28.474 25.282 -9.368 1.00 17.83 96 THR A N 1
ATOM 734 C CA . THR A 1 96 ? -27.324 26.094 -8.930 1.00 17.49 96 THR A CA 1
ATOM 735 C C . THR A 1 96 ? -27.751 27.257 -8.013 1.00 18.78 96 THR A C 1
ATOM 736 O O . THR A 1 96 ? -27.047 27.539 -7.016 1.00 18.74 96 THR A O 1
ATOM 740 N N . ALA A 1 97 ? -28.859 27.926 -8.334 1.00 17.42 97 ALA A N 1
ATOM 741 C CA . ALA A 1 97 ? -29.304 29.112 -7.585 1.00 18.81 97 ALA A CA 1
ATOM 742 C C . ALA A 1 97 ? -30.165 28.709 -6.407 1.00 18.48 97 ALA A C 1
ATOM 743 O O . ALA A 1 97 ? -31.397 28.900 -6.387 1.00 19.53 97 ALA A O 1
ATOM 745 N N . LEU A 1 98 ? -29.493 28.152 -5.405 1.00 18.91 98 LEU A N 1
ATOM 746 C CA . LEU A 1 98 ? -30.178 27.524 -4.268 1.00 20.30 98 LEU A CA 1
ATOM 747 C C . LEU A 1 98 ? -30.985 28.515 -3.460 1.00 20.00 98 LEU A C 1
ATOM 748 O O . LEU A 1 98 ? -32.104 28.208 -3.045 1.00 20.23 98 LEU A O 1
ATOM 753 N N . ASP A 1 99 ? -30.435 29.703 -3.242 1.00 20.99 99 ASP A N 1
ATOM 754 C CA . ASP A 1 99 ? -31.176 30.742 -2.527 1.00 21.90 99 ASP A CA 1
ATOM 755 C C . ASP A 1 99 ? -32.483 31.149 -3.184 1.00 22.45 99 ASP A C 1
ATOM 756 O O . ASP A 1 99 ? -33.495 31.360 -2.500 1.00 22.54 99 ASP A O 1
ATOM 761 N N . VAL A 1 100 ? -32.474 31.221 -4.513 1.00 20.59 100 VAL A N 1
ATOM 762 C CA . VAL A 1 100 ? -33.652 31.575 -5.280 1.00 21.28 100 VAL A CA 1
ATOM 763 C C . VAL A 1 100 ? -34.707 30.499 -5.164 1.00 20.39 100 VAL A C 1
ATOM 764 O O . VAL A 1 100 ? -35.896 30.785 -4.978 1.00 21.32 100 VAL A O 1
ATOM 768 N N . TYR A 1 101 ? -34.256 29.257 -5.258 1.00 19.04 101 TYR A N 1
ATOM 769 C CA . TYR A 1 101 ? -35.119 28.099 -5.047 1.00 19.51 101 TYR A CA 1
ATOM 770 C C . TYR A 1 101 ? -35.748 28.162 -3.653 1.00 19.73 101 TYR A C 1
ATOM 771 O O . TYR A 1 101 ? -36.984 28.040 -3.483 1.00 20.57 101 TYR A O 1
ATOM 780 N N . ARG A 1 102 ? -34.939 28.382 -2.623 1.00 19.67 102 ARG A N 1
ATOM 781 C CA . ARG A 1 102 ? -35.501 28.440 -1.255 1.00 20.12 102 ARG A CA 1
ATOM 782 C C . ARG A 1 102 ? -36.507 29.559 -1.066 1.00 20.29 102 ARG A C 1
ATOM 783 O O . ARG A 1 102 ? -37.503 29.389 -0.361 1.00 20.79 102 ARG A O 1
ATOM 791 N N . ALA A 1 103 ? -36.257 30.698 -1.706 1.00 20.46 103 ALA A N 1
ATOM 792 C CA . ALA A 1 103 ? -37.159 31.841 -1.604 1.00 22.02 103 ALA A CA 1
ATOM 793 C C . ALA A 1 103 ? -38.544 31.549 -2.222 1.00 21.49 103 ALA A C 1
ATOM 794 O O . ALA A 1 103 ? -39.517 32.167 -1.826 1.00 22.48 103 ALA A O 1
ATOM 796 N N . SER A 1 104 ? -38.635 30.602 -3.156 1.00 20.95 104 SER A N 1
ATOM 797 C CA . SER A 1 104 ? -39.951 30.231 -3.736 1.00 21.00 104 SER A CA 1
ATOM 798 C C . SER A 1 104 ? -40.889 29.551 -2.748 1.00 22.02 104 SER A C 1
ATOM 799 O O . SER A 1 104 ? -42.109 29.529 -2.970 1.00 23.26 104 SER A O 1
ATOM 802 N N . GLU A 1 105 ? -40.311 28.931 -1.721 1.00 21.17 105 GLU A N 1
ATOM 803 C CA . GLU A 1 105 ? -41.073 28.155 -0.717 1.00 23.27 105 GLU A CA 1
ATOM 804 C C . GLU A 1 105 ? -41.922 27.090 -1.394 1.00 24.92 105 GLU A C 1
ATOM 805 O O . GLU A 1 105 ? -43.001 26.715 -0.900 1.00 27.00 105 GLU A O 1
ATOM 811 N N . SER A 1 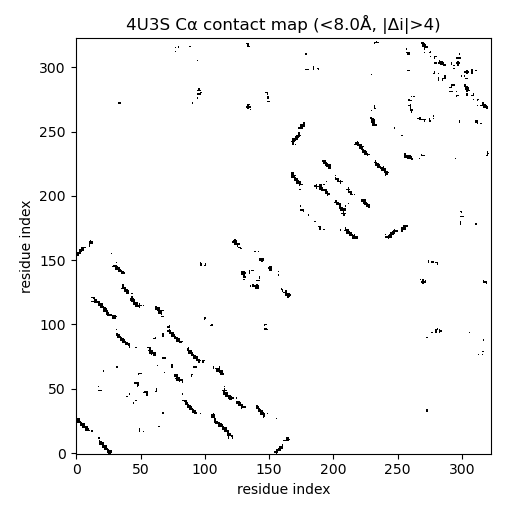106 ? -41.434 26.613 -2.541 1.00 24.18 106 SER A N 1
ATOM 812 C CA . SER A 1 106 ? -42.134 25.641 -3.333 1.00 26.33 106 SER A CA 1
ATOM 813 C C . SER A 1 106 ? -41.165 24.512 -3.645 1.00 23.78 106 SER A C 1
ATOM 814 O O . SER A 1 106 ? -40.604 24.432 -4.754 1.00 23.01 106 SER A O 1
ATOM 817 N N . PRO A 1 107 ? -40.910 23.657 -2.657 1.00 23.74 107 PRO A N 1
ATOM 818 C CA . PRO A 1 107 ? -39.954 22.580 -2.850 1.00 22.65 107 PRO A CA 1
ATOM 819 C C . PRO A 1 107 ? -40.471 21.489 -3.750 1.00 23.25 107 PRO A C 1
ATOM 820 O O . PRO A 1 107 ? -41.688 21.244 -3.771 1.00 24.16 107 PRO A O 1
ATOM 824 N N . GLU A 1 108 ? -39.545 20.894 -4.522 1.00 21.78 108 GLU A N 1
ATOM 825 C CA . GLU A 1 108 ? -39.813 19.746 -5.383 1.00 23.51 108 GLU A CA 1
ATOM 826 C C . GLU A 1 108 ? -39.433 18.496 -4.615 1.00 25.80 108 GLU A C 1
ATOM 827 O O . GLU A 1 108 ? -38.293 18.371 -4.219 1.00 33.63 108 GLU A O 1
ATOM 833 N N . GLU A 1 109 ? -40.373 17.606 -4.328 1.00 23.65 109 GLU A N 1
ATOM 834 C CA . GLU A 1 109 ? -40.039 16.479 -3.468 1.00 24.89 109 GLU A CA 1
ATOM 835 C C . GLU A 1 109 ? -40.393 15.110 -4.006 1.00 24.21 109 GLU A C 1
ATOM 836 O O . GLU A 1 109 ? -39.886 14.100 -3.497 1.00 21.72 109 GLU A O 1
ATOM 842 N N . THR A 1 110 ? -41.274 15.060 -4.991 1.00 22.73 110 THR A N 1
ATOM 843 C CA . THR A 1 110 ? -41.784 13.819 -5.496 1.00 23.66 110 THR A CA 1
ATOM 844 C C . THR A 1 110 ? -41.962 13.983 -6.990 1.00 22.64 110 THR A C 1
ATOM 845 O O . THR A 1 110 ? -42.565 14.965 -7.451 1.00 23.60 110 THR A O 1
ATOM 849 N N . GLY A 1 111 ? -41.460 13.019 -7.748 1.00 22.00 111 GLY A N 1
ATOM 850 C CA . GLY A 1 111 ? -41.615 12.997 -9.195 1.00 21.77 111 GLY A CA 1
ATOM 851 C C . GLY A 1 111 ? -40.439 12.378 -9.909 1.00 22.40 111 GLY A C 1
ATOM 852 O O . GLY A 1 111 ? -39.460 11.948 -9.299 1.00 19.50 111 GLY A O 1
ATOM 853 N N . THR A 1 112 ? -40.548 12.330 -11.226 1.00 21.20 112 THR A N 1
ATOM 854 C CA . THR A 1 112 ? -39.468 11.783 -12.051 1.00 20.55 112 THR A CA 1
ATOM 855 C C . THR A 1 112 ? -38.334 12.777 -12.176 1.00 19.46 112 THR A C 1
ATOM 856 O O . THR A 1 112 ? -38.554 13.979 -12.205 1.00 19.85 112 THR A O 1
ATOM 860 N N . VAL A 1 113 ? -37.109 12.258 -12.242 1.00 18.26 113 VAL A N 1
ATOM 861 C CA . VAL A 1 113 ? -35.924 13.119 -12.286 1.00 18.50 113 VAL A CA 1
ATOM 862 C C . VAL A 1 113 ? -35.030 12.887 -13.487 1.00 18.75 113 VAL A C 1
ATOM 863 O O . VAL A 1 113 ? -34.228 13.756 -13.856 1.00 17.58 113 VAL A O 1
ATOM 867 N N . ALA A 1 114 ? -35.144 11.710 -14.082 1.00 18.81 114 ALA A N 1
ATOM 868 C CA . ALA A 1 114 ? -34.345 11.387 -15.246 1.00 18.04 114 ALA A CA 1
ATOM 869 C C . ALA A 1 114 ? -34.962 10.231 -15.994 1.00 18.83 114 ALA A C 1
ATOM 870 O O . ALA A 1 114 ? -35.650 9.373 -15.410 1.00 18.25 114 ALA A O 1
ATOM 872 N N . VAL A 1 115 ? -34.684 10.190 -17.290 1.00 17.55 115 VAL A N 1
ATOM 873 C CA . VAL A 1 115 ? -35.067 9.053 -18.121 1.00 19.26 115 VAL A CA 1
ATO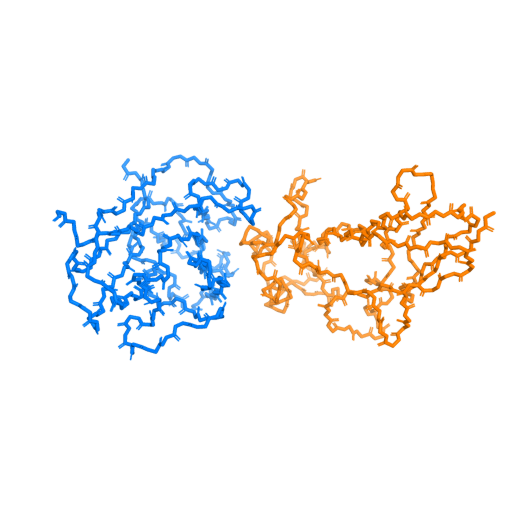M 874 C C . VAL A 1 115 ? -33.854 8.646 -18.965 1.00 19.20 115 VAL A C 1
ATOM 875 O O . VAL A 1 115 ? -33.145 9.488 -19.520 1.00 20.67 115 VAL A O 1
ATOM 879 N N . VAL A 1 116 ? -33.611 7.343 -19.012 1.00 19.51 116 VAL A N 1
ATOM 880 C CA . VAL A 1 116 ? -32.589 6.767 -19.877 1.00 20.39 116 VAL A CA 1
ATOM 881 C C . VAL A 1 116 ? -33.239 5.663 -20.691 1.00 21.42 116 VAL A C 1
ATOM 882 O O . VAL A 1 116 ? -34.219 5.058 -20.292 1.00 21.95 116 VAL A O 1
ATOM 886 N N . GLY A 1 117 ? -32.724 5.434 -21.880 1.00 21.90 117 GLY A N 1
ATOM 887 C CA . GLY A 1 117 ? -33.268 4.438 -22.784 1.00 22.89 117 GLY A CA 1
ATOM 888 C C . GLY A 1 117 ? -32.345 3.235 -22.825 1.00 22.76 117 GLY A C 1
ATOM 889 O O . GLY A 1 117 ? -31.134 3.374 -22.704 1.00 22.15 117 GLY A O 1
ATOM 890 N N . PHE A 1 118 ? -32.913 2.043 -22.968 1.00 22.25 118 PHE A N 1
ATOM 891 C CA . PHE A 1 118 ? -32.130 0.830 -23.194 1.00 23.60 118 PHE A CA 1
ATOM 892 C C . PHE A 1 118 ? -32.704 0.044 -24.383 1.00 26.96 118 PHE A C 1
ATOM 893 O O . PHE A 1 118 ? -33.873 -0.377 -24.366 1.00 26.93 118 PHE A O 1
ATOM 901 N N . LYS A 1 119 ? -31.894 -0.149 -25.415 1.00 27.03 119 LYS A N 1
ATOM 902 C CA . LYS A 1 119 ? -32.307 -0.946 -26.564 1.00 30.53 119 LYS A CA 1
ATOM 903 C C . LYS A 1 119 ? -31.777 -2.349 -26.371 1.00 28.80 119 LYS A C 1
ATOM 904 O O . LYS A 1 119 ? -30.610 -2.546 -26.042 1.00 29.13 119 LYS A O 1
ATOM 910 N N . ALA A 1 120 ? -32.648 -3.332 -26.535 1.00 31.26 120 ALA A N 1
ATOM 911 C CA . ALA A 1 120 ? -32.251 -4.721 -26.379 1.00 32.67 120 ALA A CA 1
ATOM 912 C C . ALA A 1 120 ? -31.366 -5.192 -27.529 1.00 33.30 120 ALA A C 1
ATOM 913 O O . ALA A 1 120 ? -31.698 -5.011 -28.700 1.00 34.62 120 ALA A O 1
ATOM 915 N N . LEU A 1 121 ? -30.220 -5.761 -27.179 1.00 33.30 121 LEU A N 1
ATOM 916 C CA . LEU A 1 121 ? -29.300 -6.364 -28.142 1.00 36.25 121 LEU A CA 1
ATOM 917 C C . LEU A 1 121 ? -29.532 -7.853 -28.182 1.00 38.14 121 LEU A C 1
ATOM 918 O O . LEU A 1 121 ? -29.394 -8.467 -29.229 1.00 39.55 121 LEU A O 1
ATOM 923 N N . GLN A 1 122 ? -29.839 -8.427 -27.018 1.00 37.28 122 GLN A N 1
ATOM 924 C CA . GLN A 1 122 ? -30.206 -9.830 -26.901 1.00 41.21 122 GLN A CA 1
ATOM 925 C C . GLN A 1 122 ? -31.474 -9.926 -26.084 1.00 41.81 122 GLN A C 1
ATOM 926 O O . GLN A 1 122 ? -31.818 -9.018 -25.327 1.00 38.53 122 GLN A O 1
ATOM 932 N N . LYS A 1 123 ? -32.129 -11.069 -26.204 1.00 45.42 123 LYS A N 1
ATOM 933 C CA . LYS A 1 123 ? -33.418 -11.310 -25.589 1.00 50.74 123 LYS A CA 1
ATOM 934 C C . LYS A 1 123 ? -33.345 -11.757 -24.111 1.00 48.67 123 LYS A C 1
ATOM 935 O O . LYS A 1 123 ? -34.348 -11.699 -23.406 1.00 54.59 123 LYS A O 1
ATOM 941 N N . LYS A 1 124 ? -32.175 -12.178 -23.638 1.00 44.82 124 LYS A N 1
ATOM 942 C CA . LYS A 1 124 ? -32.073 -12.857 -22.338 1.00 44.41 124 LYS A CA 1
ATOM 943 C C . LYS A 1 124 ? -32.292 -12.000 -21.081 1.00 41.07 124 LYS A C 1
ATOM 944 O O . LYS A 1 124 ? -32.249 -10.772 -21.123 1.00 37.59 124 LYS A O 1
ATOM 950 N N . ALA A 1 125 ? -32.539 -12.670 -19.961 1.00 37.64 125 ALA A N 1
ATOM 951 C CA . ALA A 1 125 ? -32.894 -11.989 -18.726 1.00 35.18 125 ALA A CA 1
ATOM 952 C C . ALA A 1 125 ? -31.724 -11.161 -18.234 1.00 32.18 125 ALA A C 1
ATOM 953 O O . ALA A 1 125 ? -30.584 -11.603 -18.235 1.00 32.99 125 ALA A O 1
ATOM 955 N N . THR A 1 126 ? -32.017 -9.959 -17.784 1.00 32.08 126 THR A N 1
ATOM 956 C CA . THR A 1 126 ? -30.948 -9.044 -17.412 1.00 30.04 126 THR A CA 1
ATOM 957 C C . THR A 1 126 ? -31.495 -8.018 -16.447 1.00 30.22 126 THR A C 1
ATOM 958 O O . THR A 1 126 ? -32.713 -7.865 -16.327 1.00 31.38 126 THR A O 1
ATOM 962 N N . THR A 1 127 ? -30.597 -7.320 -15.756 1.00 30.22 127 THR A N 1
ATOM 963 C CA . THR A 1 127 ? -31.003 -6.336 -14.760 1.00 29.31 127 THR A CA 1
ATOM 964 C C . THR A 1 127 ? -30.291 -5.023 -14.953 1.00 26.36 127 THR A C 1
ATOM 965 O O . THR A 1 127 ? -29.187 -4.966 -15.467 1.00 26.90 127 THR A O 1
ATOM 969 N N . VAL A 1 128 ? -30.989 -3.964 -14.585 1.00 25.52 128 VAL A N 1
ATOM 970 C CA . VAL A 1 128 ? -30.438 -2.640 -14.497 1.00 24.69 128 VAL A CA 1
ATOM 971 C C . VAL A 1 128 ? -30.600 -2.294 -13.030 1.00 24.90 128 VAL A C 1
ATOM 972 O O . VAL A 1 128 ? -31.684 -2.424 -12.497 1.00 23.62 128 VAL A O 1
ATOM 976 N N . VAL A 1 129 ? -29.520 -1.884 -12.380 1.00 21.62 129 VAL A N 1
ATOM 977 C CA . VAL A 1 129 ? -29.579 -1.552 -10.973 1.00 21.34 129 VAL A CA 1
ATOM 978 C C . VAL A 1 129 ? -28.751 -0.313 -10.668 1.00 19.91 129 VAL A C 1
ATOM 979 O O . VAL A 1 129 ? -27.753 -0.014 -11.366 1.00 19.21 129 VAL A O 1
ATOM 983 N N . PHE A 1 130 ? -29.148 0.400 -9.625 1.00 19.08 130 PHE A N 1
ATOM 984 C CA . PHE A 1 130 ? -28.245 1.360 -9.010 1.00 18.31 130 PHE A CA 1
ATOM 985 C C . PHE A 1 130 ? -27.099 0.567 -8.400 1.00 18.73 130 PHE A C 1
ATOM 986 O O . PHE A 1 130 ? -27.313 -0.461 -7.763 1.00 19.63 130 PHE A O 1
ATOM 994 N N . GLU A 1 131 ? -25.870 1.070 -8.569 1.00 18.55 131 GLU A N 1
ATOM 995 C CA . GLU A 1 131 ? -24.684 0.379 -8.059 1.00 19.85 131 GLU A CA 1
ATOM 996 C C . GLU A 1 131 ? -23.646 1.333 -7.484 1.00 18.94 131 GLU A C 1
ATOM 997 O O . GLU A 1 131 ? -23.401 2.392 -8.049 1.00 17.65 131 GLU A O 1
ATOM 1003 N N . HIS A 1 132 ? -23.013 0.915 -6.381 1.00 20.08 132 HIS A N 1
ATOM 1004 C CA . HIS A 1 132 ? -21.931 1.672 -5.763 1.00 20.13 132 HIS A CA 1
ATOM 1005 C C . HIS A 1 132 ? -20.858 2.083 -6.767 1.00 18.66 132 HIS A C 1
ATOM 1006 O O . HIS A 1 132 ? -20.487 1.334 -7.675 1.00 19.07 132 HIS A O 1
ATOM 1013 N N . SER A 1 133 ? -20.398 3.320 -6.609 1.00 18.30 133 SER A N 1
ATOM 1014 C CA . SER A 1 133 ? -19.255 3.818 -7.330 1.00 18.83 133 SER A CA 1
ATOM 1015 C C . SER A 1 133 ? -18.244 4.462 -6.377 1.00 18.49 133 SER A C 1
ATOM 1016 O O . SER A 1 133 ? -18.612 5.243 -5.496 1.00 19.24 133 SER A O 1
ATOM 1019 N N . VAL A 1 134 ? -16.968 4.222 -6.622 1.00 19.52 134 VAL A N 1
ATOM 1020 C CA . VAL A 1 134 ? -15.908 4.899 -5.855 1.00 21.65 134 VAL A CA 1
ATOM 1021 C C . VAL A 1 134 ? -15.905 6.416 -6.075 1.00 20.56 134 VAL A C 1
ATOM 1022 O O . VAL A 1 134 ? -15.333 7.171 -5.277 1.00 21.59 134 VAL A O 1
ATOM 1026 N N . THR A 1 135 ? -16.536 6.861 -7.159 1.00 19.14 135 THR A N 1
ATOM 1027 C CA . THR A 1 135 ? -16.698 8.291 -7.431 1.00 18.94 135 THR A CA 1
ATOM 1028 C C . THR A 1 135 ? -17.731 8.945 -6.516 1.00 18.69 135 THR A C 1
ATOM 1029 O O . THR A 1 135 ? -17.891 10.158 -6.512 1.00 18.75 135 THR A O 1
ATOM 1033 N N . MET A 1 136 ? -18.458 8.125 -5.750 1.00 18.80 136 MET A N 1
ATOM 1034 C CA . MET A 1 136 ? -19.508 8.592 -4.848 1.00 18.84 136 MET A CA 1
ATOM 1035 C C . MET A 1 136 ? -19.368 7.739 -3.578 1.00 19.67 136 MET A C 1
ATOM 1036 O O . MET A 1 136 ? -20.210 6.919 -3.255 1.00 19.82 136 MET A O 1
ATOM 1041 N N . PRO A 1 137 ? -18.265 7.934 -2.843 1.00 19.55 137 PRO A N 1
ATOM 1042 C CA . PRO A 1 137 ? -17.917 6.997 -1.798 1.00 20.59 137 PRO A CA 1
ATOM 1043 C C . PRO A 1 137 ? -18.959 6.903 -0.683 1.00 21.45 137 PRO A C 1
ATOM 1044 O O . PRO A 1 137 ? -19.028 5.878 -0.009 1.00 22.38 137 PRO A O 1
ATOM 1048 N N . ASN A 1 138 ? -19.736 7.964 -0.491 1.00 21.89 138 ASN A N 1
ATOM 1049 C CA . ASN A 1 138 ? -20.748 7.994 0.549 1.00 22.78 138 ASN A CA 1
ATOM 1050 C C . ASN A 1 138 ? -22.168 7.806 0.034 1.00 24.04 138 ASN A C 1
ATOM 1051 O O . ASN A 1 138 ? -23.137 8.020 0.751 1.00 27.46 138 ASN A O 1
ATOM 1056 N N . GLY A 1 139 ? -22.281 7.360 -1.205 1.00 21.68 139 GLY A N 1
ATOM 1057 C CA . GLY A 1 139 ? -23.560 6.991 -1.781 1.00 21.72 139 GLY A CA 1
ATOM 1058 C C . GLY A 1 139 ? -24.271 5.877 -1.042 1.00 20.65 139 GLY A C 1
ATOM 1059 O O . GLY A 1 139 ? -23.650 5.047 -0.366 1.00 22.16 139 GLY A O 1
ATOM 1060 N N . ILE A 1 140 ? -25.591 5.895 -1.162 1.00 20.74 140 ILE A N 1
ATOM 1061 C CA . ILE A 1 140 ? -26.444 4.807 -0.722 1.00 20.56 140 ILE A CA 1
ATOM 1062 C C . ILE A 1 140 ? -26.807 3.975 -1.967 1.00 19.97 140 ILE A C 1
ATOM 1063 O O . ILE A 1 140 ? -27.581 4.413 -2.810 1.00 20.46 140 ILE A O 1
ATOM 1068 N N . ILE A 1 141 ? -26.214 2.793 -2.072 1.00 19.43 141 ILE A N 1
ATOM 1069 C CA . ILE A 1 141 ? -26.317 1.937 -3.244 1.00 19.84 141 ILE A CA 1
ATOM 1070 C C . ILE A 1 141 ? -26.227 2.773 -4.522 1.00 20.20 141 ILE A C 1
ATOM 1071 O O . ILE A 1 141 ? -27.110 2.698 -5.348 1.00 20.97 141 ILE A O 1
ATOM 1076 N N . GLY A 1 142 ? -25.189 3.588 -4.657 1.00 19.50 142 GLY A N 1
ATOM 1077 C CA . GLY A 1 142 ? -24.975 4.328 -5.918 1.00 19.64 142 GLY A CA 1
ATOM 1078 C C . GLY A 1 142 ? -25.848 5.537 -6.132 1.00 19.04 142 GLY A C 1
ATOM 1079 O O . GLY A 1 142 ? -25.987 5.998 -7.249 1.00 19.19 142 GLY A O 1
ATOM 1080 N N . THR A 1 143 ? -26.461 6.040 -5.048 1.00 17.72 143 THR A N 1
ATOM 1081 C CA . THR A 1 143 ? -27.311 7.212 -5.118 1.00 18.23 143 THR A CA 1
ATOM 1082 C C . THR A 1 143 ? -26.861 8.277 -4.135 1.00 18.77 143 THR A C 1
ATOM 1083 O O . THR A 1 143 ? -26.512 7.978 -2.970 1.00 18.91 143 THR A O 1
ATOM 1087 N N . THR A 1 144 ? -26.889 9.529 -4.597 1.00 17.26 144 THR A N 1
ATOM 1088 C CA . THR A 1 144 ? -26.721 10.668 -3.713 1.00 19.33 144 THR A CA 1
ATOM 1089 C C . THR A 1 144 ? -27.771 11.706 -4.041 1.00 20.26 144 THR A C 1
ATOM 1090 O O . THR A 1 144 ? -27.926 12.095 -5.206 1.00 19.50 144 THR A O 1
ATOM 1094 N N . LEU A 1 145 ? -28.551 12.083 -3.042 1.00 19.55 145 LEU A N 1
ATOM 1095 C CA . LEU A 1 145 ? -29.592 13.095 -3.190 1.00 18.95 145 LEU A CA 1
ATOM 1096 C C . LEU A 1 145 ? -29.242 14.288 -2.326 1.00 18.37 145 LEU A C 1
ATOM 1097 O O . LEU A 1 145 ? -28.583 14.137 -1.287 1.00 19.69 145 LEU A O 1
ATOM 1102 N N . PHE A 1 146 ? -29.692 15.478 -2.749 1.00 18.18 146 PHE A N 1
ATOM 1103 C CA . PHE A 1 146 ? -29.295 16.735 -2.120 1.00 18.76 146 PHE A CA 1
ATOM 1104 C C . PHE A 1 146 ? -30.503 17.624 -1.866 1.00 19.21 146 PHE A C 1
ATOM 1105 O O . PHE A 1 146 ? -31.493 17.531 -2.572 1.00 19.46 146 PHE A O 1
ATOM 1113 N N . ASN A 1 147 ? -30.402 18.479 -0.850 1.00 19.79 147 ASN A N 1
ATOM 1114 C CA . ASN A 1 147 ? -31.484 19.386 -0.527 1.00 20.96 147 ASN A CA 1
ATOM 1115 C C . ASN A 1 147 ? -31.115 20.808 -0.920 1.00 21.45 147 ASN A C 1
ATOM 1116 O O . ASN A 1 147 ? -29.979 21.083 -1.370 1.00 19.92 147 ASN A O 1
ATOM 1121 N N . TRP A 1 148 ? -32.065 21.719 -0.748 1.00 20.12 148 TRP A N 1
ATOM 1122 C CA . TRP A 1 148 ? -31.886 23.059 -1.257 1.00 20.04 148 TRP A CA 1
ATOM 1123 C C . TRP A 1 148 ? -31.028 23.964 -0.388 1.00 21.59 148 TRP A C 1
ATOM 1124 O O . TRP A 1 148 ? -30.835 25.140 -0.724 1.00 22.30 148 TRP A O 1
ATOM 1135 N N . TYR A 1 149 ? -30.466 23.420 0.686 1.00 21.48 149 TYR A N 1
ATOM 1136 C CA . TYR A 1 149 ? -29.402 24.112 1.387 1.00 25.12 149 TYR A CA 1
ATOM 1137 C C . TYR A 1 149 ? -28.050 23.713 0.820 1.00 24.43 149 TYR A C 1
ATOM 1138 O O . TYR A 1 149 ? -27.034 24.254 1.213 1.00 25.25 149 TYR A O 1
ATOM 1147 N N . GLY A 1 150 ? -28.059 22.756 -0.092 1.00 21.41 150 GLY A N 1
ATOM 1148 C CA . GLY A 1 150 ? -26.858 22.323 -0.798 1.00 22.39 150 GLY A CA 1
ATOM 1149 C C . GLY A 1 150 ? -26.216 21.094 -0.173 1.00 23.31 150 GLY A C 1
ATOM 1150 O O . GLY A 1 150 ? -25.081 20.726 -0.541 1.00 23.39 150 GLY A O 1
ATOM 1151 N N . ASN A 1 151 ? -26.914 20.458 0.763 1.00 22.78 151 ASN A N 1
ATOM 1152 C CA . ASN A 1 151 ? -26.334 19.350 1.514 1.00 24.87 151 ASN A CA 1
ATOM 1153 C C . ASN A 1 151 ? -26.760 17.984 1.024 1.00 22.67 151 ASN A C 1
ATOM 1154 O O . ASN A 1 151 ? -27.892 17.776 0.601 1.00 21.94 151 ASN A O 1
ATOM 1159 N N . ARG A 1 152 ? -25.846 17.024 1.126 1.00 22.51 152 ARG A N 1
ATOM 1160 C CA . ARG A 1 152 ? -26.195 15.644 0.814 1.00 21.18 152 ARG A CA 1
ATOM 1161 C C . ARG A 1 152 ? -27.164 15.144 1.887 1.00 21.93 152 ARG A C 1
ATOM 1162 O O . ARG A 1 152 ? -26.979 15.416 3.078 1.00 23.21 152 ARG A O 1
ATOM 1170 N N . ILE A 1 153 ? -28.187 14.426 1.452 1.00 21.93 153 ILE A N 1
ATOM 1171 C CA . ILE A 1 153 ? -29.167 13.826 2.333 1.00 23.78 153 ILE A CA 1
ATOM 1172 C C . ILE A 1 153 ? -28.588 12.458 2.661 1.00 23.99 153 ILE A C 1
ATOM 1173 O O . ILE A 1 153 ? -28.402 11.639 1.795 1.00 25.13 153 ILE A O 1
ATOM 1178 N N . THR A 1 154 ? -28.250 12.232 3.919 1.00 25.01 154 THR A N 1
ATOM 1179 C CA . THR A 1 154 ? -27.459 11.046 4.291 1.00 26.73 154 THR A CA 1
ATOM 1180 C C . THR A 1 154 ? -28.282 9.907 4.878 1.00 29.00 154 THR A C 1
ATOM 1181 O O . THR A 1 154 ? -27.739 8.849 5.211 1.00 32.39 154 THR A O 1
ATOM 1185 N N . SER A 1 155 ? -29.574 10.134 5.078 1.00 26.28 155 SER A N 1
ATOM 1186 C CA . SER A 1 155 ? -30.426 9.157 5.721 1.00 30.26 155 SER A CA 1
ATOM 1187 C C . SER A 1 155 ? -31.851 9.456 5.329 1.00 28.73 155 SER A C 1
ATOM 1188 O O . SER A 1 155 ? -32.121 10.482 4.704 1.00 30.41 155 SER A O 1
ATOM 1191 N N . GLY A 1 156 ? -32.763 8.563 5.685 1.00 28.69 156 GLY A N 1
ATOM 1192 C CA . GLY A 1 156 ? -34.185 8.821 5.522 1.00 27.73 156 GLY A CA 1
ATOM 1193 C C . GLY A 1 156 ? -34.846 8.378 4.227 1.00 27.60 156 GLY A C 1
ATOM 1194 O O . GLY A 1 156 ? -36.038 8.542 4.084 1.00 31.52 156 GLY A O 1
ATOM 1195 N N . TYR A 1 157 ? -34.102 7.820 3.278 1.00 25.16 157 TYR A N 1
ATOM 1196 C CA . TYR A 1 157 ? -34.744 7.249 2.086 1.00 22.92 157 TYR A CA 1
ATOM 1197 C C . TYR A 1 157 ? -34.204 5.862 1.752 1.00 23.08 157 TYR A C 1
ATOM 1198 O O . TYR A 1 157 ? -33.064 5.540 2.070 1.00 23.05 157 TYR A O 1
ATOM 1207 N N . SER A 1 158 ? -35.027 5.074 1.064 1.00 22.65 158 SER A N 1
ATOM 1208 C CA . SER A 1 158 ? -34.703 3.729 0.628 1.00 22.26 158 SER A CA 1
ATOM 1209 C C . SER A 1 158 ? -34.400 3.768 -0.861 1.00 22.19 158 SER A C 1
ATOM 1210 O O . SER A 1 158 ? -34.877 4.638 -1.586 1.00 22.16 158 SER A O 1
ATOM 1213 N N . VAL A 1 159 ? -33.581 2.822 -1.287 1.00 21.41 159 VAL A N 1
ATOM 1214 C CA . VAL A 1 159 ? -33.321 2.578 -2.697 1.00 20.48 159 VAL A CA 1
ATOM 1215 C C . VAL A 1 159 ? -34.072 1.318 -3.119 1.00 21.29 159 VAL A C 1
ATOM 1216 O O . VAL A 1 159 ? -33.869 0.219 -2.579 1.00 23.32 159 VAL A O 1
ATOM 1220 N N . ILE A 1 160 ? -34.984 1.485 -4.081 1.00 21.40 160 ILE A N 1
ATOM 1221 C CA . ILE A 1 160 ? -35.789 0.362 -4.521 1.00 23.25 160 ILE A CA 1
ATOM 1222 C C . ILE A 1 160 ? -35.375 0.054 -5.945 1.00 23.00 160 ILE A C 1
ATOM 1223 O O . ILE A 1 160 ? -35.635 0.839 -6.858 1.00 21.90 160 ILE A O 1
ATOM 1228 N N . GLN A 1 161 ? -34.706 -1.076 -6.129 1.00 21.53 161 GLN A N 1
ATOM 1229 C CA . GLN A 1 161 ? -34.237 -1.491 -7.438 1.00 21.53 161 GLN A CA 1
ATOM 1230 C C . GLN A 1 161 ? -35.422 -1.927 -8.314 1.00 21.62 161 GLN A C 1
ATOM 1231 O O . GLN A 1 161 ? -36.415 -2.480 -7.814 1.00 24.12 161 GLN A O 1
ATOM 1237 N N . PRO A 1 162 ? -35.300 -1.707 -9.634 1.00 23.14 162 PRO A N 1
ATOM 1238 C CA . PRO A 1 162 ? -36.369 -2.140 -10.518 1.00 25.18 162 PRO A CA 1
ATOM 1239 C C . PRO A 1 162 ? -36.364 -3.660 -10.677 1.00 26.16 162 PRO A C 1
ATOM 1240 O O . PRO A 1 162 ? -35.385 -4.335 -10.355 1.00 27.16 162 PRO A O 1
ATOM 1244 N N . GLY A 1 163 ? -37.469 -4.195 -11.155 1.00 29.11 163 GLY A N 1
ATOM 1245 C CA . GLY A 1 163 ? -37.526 -5.588 -11.485 1.00 31.02 163 GLY A CA 1
ATOM 1246 C C . GLY A 1 163 ? -36.683 -5.956 -12.687 1.00 33.46 163 GLY A C 1
ATOM 1247 O O . GLY A 1 163 ? -36.232 -5.097 -13.457 1.00 33.70 163 GLY A O 1
ATOM 1248 N N . GLU A 1 164 ? -36.500 -7.258 -12.852 1.00 34.90 164 GLU A N 1
ATOM 1249 C CA . GLU A 1 164 ? -35.705 -7.825 -13.933 1.00 35.82 164 GLU A CA 1
ATOM 1250 C C . GLU A 1 164 ? -36.341 -7.523 -15.295 1.00 34.28 164 GLU A C 1
ATOM 1251 O O . GLU A 1 164 ? -37.555 -7.357 -15.390 1.00 35.93 164 GLU A O 1
ATOM 1257 N N . ILE A 1 165 ? -35.513 -7.445 -16.332 1.00 32.36 165 ILE A N 1
ATOM 1258 C CA . ILE A 1 165 ? -35.995 -7.262 -17.709 1.00 33.21 165 ILE A CA 1
ATOM 1259 C C . ILE A 1 165 ? -35.929 -8.611 -18.414 1.00 34.43 165 ILE A C 1
ATOM 1260 O O . ILE A 1 165 ? -34.942 -9.334 -18.261 1.00 32.04 165 ILE A O 1
ATOM 1265 N N . ASN A 1 166 ? -36.976 -8.936 -19.181 1.00 35.66 166 ASN A N 1
ATOM 1266 C CA . ASN A 1 166 ? -37.045 -10.189 -19.951 1.00 37.41 166 ASN A CA 1
ATOM 1267 C C . ASN A 1 166 ? -36.797 -11.440 -19.104 1.00 41.09 166 ASN A C 1
ATOM 1268 O O . ASN A 1 166 ? -36.055 -12.331 -19.507 1.00 39.29 166 ASN A O 1
ATOM 1273 N N . SER A 1 167 ? -37.434 -11.495 -17.937 1.00 42.97 167 SER A N 1
ATOM 1274 C CA . SER A 1 167 ? -37.217 -12.589 -16.985 1.00 47.96 167 SER A CA 1
ATOM 1275 C C . SER A 1 167 ? -37.913 -13.879 -17.436 1.00 53.33 167 SER A C 1
ATOM 1276 O O . SER A 1 167 ? -38.689 -13.862 -18.388 1.00 47.00 167 SER A O 1
ATOM 1279 N N . GLU A 1 168 ? -37.616 -14.975 -16.737 1.00 47.47 168 GLU A N 1
ATOM 1280 C CA . GLU A 1 168 ? -38.063 -16.346 -17.084 1.00 55.96 168 GLU A CA 1
ATOM 1281 C C . GLU A 1 168 ? -37.116 -16.973 -18.111 1.00 59.34 168 GLU A C 1
ATOM 1282 O O . GLU A 1 168 ? -37.540 -17.498 -19.145 1.00 71.17 168 GLU A O 1
ATOM 1289 N N . GLY B 2 29 ? 22.237 12.073 -3.838 1.00 52.70 29 GLY B N 1
ATOM 1290 C CA . GLY B 2 29 ? 20.928 12.177 -4.560 1.00 51.43 29 GLY B CA 1
ATOM 1291 C C . GLY B 2 29 ? 20.958 13.097 -5.771 1.00 48.85 29 GLY B C 1
ATOM 1292 O O . GLY B 2 29 ? 21.992 13.676 -6.083 1.00 49.62 29 GLY B O 1
ATOM 1293 N N . THR B 2 30 ? 19.825 13.220 -6.468 1.00 45.80 30 THR B N 1
ATOM 1294 C CA . THR B 2 30 ? 19.711 14.137 -7.610 1.00 44.17 30 THR B CA 1
ATOM 1295 C C . THR B 2 30 ? 18.399 14.908 -7.566 1.00 42.20 30 THR B C 1
ATOM 1296 O O . THR B 2 30 ? 17.555 14.625 -6.746 1.00 40.47 30 THR B O 1
ATOM 1300 N N . THR B 2 31 ? 18.255 15.886 -8.451 1.00 41.48 31 THR B N 1
ATOM 1301 C CA . THR B 2 31 ? 17.138 16.828 -8.396 1.00 40.73 31 THR B CA 1
ATOM 1302 C C . THR B 2 31 ? 15.971 16.410 -9.282 1.00 38.07 31 THR B C 1
ATOM 1303 O O . THR B 2 31 ? 16.139 16.153 -10.481 1.00 38.51 31 THR B O 1
ATOM 1307 N N . VAL B 2 32 ? 14.786 16.384 -8.677 1.00 37.29 32 VAL B N 1
ATOM 1308 C CA . VAL B 2 32 ? 13.533 16.144 -9.375 1.00 34.63 32 VAL B CA 1
ATOM 1309 C C . VAL B 2 32 ? 12.752 17.450 -9.408 1.00 32.93 32 VAL B C 1
ATOM 1310 O O . VAL B 2 32 ? 12.470 18.029 -8.372 1.00 33.94 32 VAL B O 1
ATOM 1314 N N . SER B 2 33 ? 12.393 17.900 -10.603 1.00 29.76 33 SER B N 1
ATOM 1315 C CA . SER B 2 33 ? 11.739 19.182 -10.780 1.00 29.43 33 SER B CA 1
ATOM 1316 C C . SER B 2 33 ? 10.599 19.047 -11.785 1.00 27.61 33 SER B C 1
ATOM 1317 O O . SER B 2 33 ? 10.406 17.985 -12.384 1.00 30.05 33 SER B O 1
ATOM 1320 N N . GLY B 2 34 ? 9.821 20.112 -11.929 1.00 27.29 34 GLY B N 1
ATOM 1321 C CA . GLY B 2 34 ? 8.731 20.128 -12.881 1.00 25.45 34 GLY B CA 1
ATOM 1322 C C . GLY B 2 34 ? 7.762 21.277 -12.667 1.00 24.54 34 GLY B C 1
ATOM 1323 O O . GLY B 2 34 ? 7.992 22.165 -11.836 1.00 23.85 34 GLY B O 1
ATOM 1324 N N . TYR B 2 35 ? 6.678 21.228 -13.429 1.00 23.28 35 TYR B N 1
ATOM 1325 C CA . TYR B 2 35 ? 5.643 22.251 -13.428 1.00 23.42 35 TYR B CA 1
ATOM 1326 C C . TYR B 2 35 ? 4.271 21.622 -13.218 1.00 23.00 35 TYR B C 1
ATOM 1327 O O . TYR B 2 35 ? 3.930 20.580 -13.809 1.00 21.73 35 TYR B O 1
ATOM 1336 N N . ILE B 2 36 ? 3.477 22.275 -12.380 1.00 20.83 36 ILE B N 1
ATOM 1337 C CA . ILE B 2 36 ? 2.081 21.890 -12.144 1.00 21.89 36 ILE B CA 1
ATOM 1338 C C . ILE B 2 36 ? 1.233 23.098 -12.529 1.00 20.29 36 ILE B C 1
ATOM 1339 O O . ILE B 2 36 ? 1.620 24.242 -12.271 1.00 24.21 36 ILE B O 1
ATOM 1344 N N . ASN B 2 37 ? 0.110 22.831 -13.184 1.00 20.46 37 ASN B N 1
ATOM 1345 C CA A ASN B 2 37 ? -0.830 23.866 -13.600 0.50 21.17 37 ASN B CA 1
ATOM 1346 C CA B ASN B 2 37 ? -0.820 23.868 -13.585 0.50 22.47 37 ASN B CA 1
ATOM 1347 C C . ASN B 2 37 ? -2.244 23.405 -13.282 1.00 21.30 37 ASN B C 1
ATOM 1348 O O . ASN B 2 37 ? -2.620 22.276 -13.622 1.00 23.16 37 ASN B O 1
ATOM 1357 N N . PRO B 2 38 ? -3.031 24.265 -12.636 1.00 19.82 38 PRO B N 1
ATOM 1358 C CA . PRO B 2 38 ? -4.454 23.949 -12.530 1.00 20.38 38 PRO B CA 1
ATOM 1359 C C . PRO B 2 38 ? -5.061 23.906 -13.905 1.00 20.98 38 PRO B C 1
ATOM 1360 O O . PRO B 2 38 ? -4.699 24.713 -14.760 1.00 22.62 38 PRO B O 1
ATOM 1364 N N . ASP B 2 39 ? -5.996 22.976 -14.101 1.00 21.17 39 ASP B N 1
ATOM 1365 C CA . ASP B 2 39 ? -6.659 22.780 -15.384 1.00 21.38 39 ASP B CA 1
ATOM 1366 C C . ASP B 2 39 ? -7.886 23.680 -15.539 1.00 21.03 39 ASP B C 1
ATOM 1367 O O . ASP B 2 39 ? -9.026 23.234 -15.458 1.00 23.71 39 ASP B O 1
ATOM 1372 N N . PHE B 2 40 ? -7.611 24.961 -15.722 1.00 22.48 40 PHE B N 1
ATOM 1373 C CA . PHE B 2 40 ? -8.589 25.956 -16.109 1.00 23.47 40 PHE B CA 1
ATOM 1374 C C . PHE B 2 40 ? -7.857 27.201 -16.584 1.00 24.51 40 PHE B C 1
ATOM 1375 O O . PHE B 2 40 ? -6.651 27.365 -16.387 1.00 23.34 40 PHE B O 1
ATOM 1383 N N . VAL B 2 41 ? -8.609 28.082 -17.221 1.00 25.31 41 VAL B N 1
ATOM 1384 C CA . VAL B 2 41 ? -8.048 29.290 -17.805 1.00 27.74 41 VAL B CA 1
ATOM 1385 C C . VAL B 2 41 ? -7.767 30.319 -16.712 1.00 29.42 41 VAL B C 1
ATOM 1386 O O . VAL B 2 41 ? -8.586 30.535 -15.800 1.00 27.98 41 VAL B O 1
ATOM 1390 N N . THR B 2 42 ? -6.581 30.909 -16.782 1.00 26.94 42 THR B N 1
ATOM 1391 C CA . THR B 2 42 ? -6.149 31.887 -15.820 1.00 28.68 42 THR B CA 1
ATOM 1392 C C . THR B 2 42 ? -5.730 33.175 -16.532 1.00 30.15 42 THR B C 1
ATOM 1393 O O . THR B 2 42 ? -5.594 33.203 -17.762 1.00 33.20 42 THR B O 1
ATOM 1397 N N . THR B 2 43 ? -5.526 34.230 -15.752 1.00 29.31 43 THR B N 1
ATOM 1398 C CA . THR B 2 43 ? -4.983 35.506 -16.247 1.00 31.08 43 THR B CA 1
ATOM 1399 C C . THR B 2 43 ? -3.643 35.799 -15.572 1.00 32.10 43 THR B C 1
ATOM 1400 O O . THR B 2 43 ? -3.232 35.071 -14.661 1.00 33.58 43 THR B O 1
ATOM 1404 N N . SER B 2 44 ? -2.965 36.876 -16.002 1.00 33.00 44 SER B N 1
ATOM 1405 C CA . SER B 2 44 ? -1.731 37.334 -15.353 1.00 34.55 44 SER B CA 1
ATOM 1406 C C . SER B 2 44 ? -1.903 37.568 -13.861 1.00 33.19 44 SER B C 1
ATOM 1407 O O . SER B 2 44 ? -0.957 37.447 -13.088 1.00 33.68 44 SER B O 1
ATOM 1410 N N . THR B 2 45 ? -3.108 37.942 -13.461 1.00 32.69 45 THR B N 1
ATOM 1411 C CA . THR B 2 45 ? -3.428 38.153 -12.053 1.00 32.27 45 THR B CA 1
ATOM 1412 C C . THR B 2 45 ? -3.696 36.850 -11.295 1.00 30.01 45 THR B C 1
ATOM 1413 O O . THR B 2 45 ? -3.181 36.655 -10.189 1.00 30.21 45 THR B O 1
ATOM 1417 N N . THR B 2 46 ? -4.521 35.969 -11.855 1.00 27.07 46 THR B N 1
ATOM 1418 C CA . THR B 2 46 ? -4.905 34.770 -11.125 1.00 25.41 46 THR B CA 1
ATOM 1419 C C . THR B 2 46 ? -3.888 33.611 -11.180 1.00 25.92 46 THR B C 1
ATOM 1420 O O . THR B 2 46 ? -3.830 32.798 -10.260 1.00 25.32 46 THR B O 1
ATOM 1424 N N . ALA B 2 47 ? -3.116 33.514 -12.262 1.00 26.61 47 ALA B N 1
ATOM 1425 C CA . ALA B 2 47 ? -2.127 32.439 -12.415 1.00 27.04 47 ALA B CA 1
ATOM 1426 C C . ALA B 2 47 ? -1.181 32.292 -11.215 1.00 26.29 47 ALA B C 1
ATOM 1427 O O . ALA B 2 47 ? -1.060 31.181 -10.692 1.00 24.74 47 ALA B O 1
ATOM 1429 N N . PRO B 2 48 ? -0.513 33.381 -10.786 1.00 26.29 48 PRO B N 1
ATOM 1430 C CA . PRO B 2 48 ? 0.406 33.202 -9.633 1.00 27.93 48 PRO B CA 1
ATOM 1431 C C . PRO B 2 48 ? -0.267 32.815 -8.324 1.00 26.29 48 PRO B C 1
ATOM 1432 O O . PRO B 2 48 ? 0.375 32.209 -7.458 1.00 26.30 48 PRO B O 1
ATOM 1436 N N . ILE B 2 49 ? -1.547 33.148 -8.181 1.00 24.99 49 ILE B N 1
ATOM 1437 C CA . ILE B 2 49 ? -2.290 32.779 -6.979 1.00 23.22 49 ILE B CA 1
ATOM 1438 C C . ILE B 2 49 ? -2.570 31.279 -6.998 1.00 23.45 49 ILE B C 1
ATOM 1439 O O . ILE B 2 49 ? -2.381 30.597 -5.991 1.00 25.50 49 ILE B O 1
ATOM 1444 N N . VAL B 2 50 ? -3.038 30.771 -8.128 1.00 21.49 50 VAL B N 1
ATOM 1445 C CA . VAL B 2 50 ? -3.450 29.373 -8.190 1.00 21.06 50 VAL B CA 1
ATOM 1446 C C . VAL B 2 50 ? -2.326 28.385 -8.533 1.00 23.27 50 VAL B C 1
ATOM 1447 O O . VAL B 2 50 ? -2.463 27.201 -8.224 1.00 23.95 50 VAL B O 1
ATOM 1451 N N . LYS B 2 51 ? -1.225 28.851 -9.114 1.00 23.29 51 LYS B N 1
ATOM 1452 C CA . LYS B 2 51 ? -0.128 27.926 -9.441 1.00 22.14 51 LYS B CA 1
ATOM 1453 C C . LYS B 2 51 ? 0.754 27.607 -8.256 1.00 24.01 51 LYS B C 1
ATOM 1454 O O . LYS B 2 51 ? 1.377 26.536 -8.202 1.00 20.86 51 LYS B O 1
ATOM 1460 N N . ALA B 2 52 ? 0.782 28.528 -7.300 1.00 22.07 52 ALA B N 1
ATOM 1461 C CA . ALA B 2 52 ? 1.567 28.361 -6.092 1.00 22.12 52 ALA B CA 1
ATOM 1462 C C . ALA B 2 52 ? 0.862 27.412 -5.142 1.00 21.23 52 ALA B C 1
ATOM 1463 O O . ALA B 2 52 ? -0.349 27.338 -5.139 1.00 23.83 52 ALA B O 1
ATOM 1465 N N . GLY B 2 53 ? 1.629 26.713 -4.325 1.00 21.32 53 GLY B N 1
ATOM 1466 C CA . GLY B 2 53 ? 1.060 26.009 -3.156 1.00 23.37 53 GLY B CA 1
ATOM 1467 C C . GLY B 2 53 ? 0.665 24.543 -3.344 1.00 23.52 53 GLY B C 1
ATOM 1468 O O . GLY B 2 53 ? 0.046 23.956 -2.471 1.00 23.69 53 GLY B O 1
ATOM 1469 N N . PHE B 2 54 ? 1.002 23.938 -4.479 1.00 21.43 54 PHE B N 1
ATOM 1470 C CA . PHE B 2 54 ? 0.874 22.488 -4.625 1.00 20.64 54 PHE B CA 1
ATOM 1471 C C . PHE B 2 54 ? 2.069 21.830 -3.927 1.00 21.92 54 PHE B C 1
ATOM 1472 O O . PHE B 2 54 ? 3.227 22.202 -4.171 1.00 21.72 54 PHE B O 1
ATOM 1480 N N . THR B 2 55 ? 1.805 20.870 -3.048 1.00 20.46 55 THR B N 1
ATOM 1481 C CA . THR B 2 55 ? 2.852 20.090 -2.426 1.00 22.12 55 THR B CA 1
ATOM 1482 C C . THR B 2 55 ? 3.136 18.881 -3.313 1.00 21.90 55 THR B C 1
ATOM 1483 O O . THR B 2 55 ? 2.220 18.176 -3.729 1.00 21.79 55 THR B O 1
ATOM 1487 N N . VAL B 2 56 ? 4.418 18.649 -3.577 1.00 21.93 56 VAL B N 1
ATOM 1488 C CA . VAL B 2 56 ? 4.842 17.503 -4.377 1.00 22.73 56 VAL B CA 1
ATOM 1489 C C . VAL B 2 56 ? 5.743 16.644 -3.505 1.00 25.00 56 VAL B C 1
ATOM 1490 O O . VAL B 2 56 ? 6.800 17.105 -3.034 1.00 25.57 56 VAL B O 1
ATOM 1494 N N . GLU B 2 57 ? 5.352 15.395 -3.287 1.00 25.15 57 GLU B N 1
ATOM 1495 C CA . GLU B 2 57 ? 6.040 14.518 -2.345 1.00 27.67 57 GLU B CA 1
ATOM 1496 C C . GLU B 2 57 ? 6.563 13.288 -3.069 1.00 28.30 57 GLU B C 1
ATOM 1497 O O . GLU B 2 57 ? 5.868 12.747 -3.924 1.00 28.37 57 GLU B O 1
ATOM 1503 N N . ILE B 2 58 ? 7.776 12.850 -2.720 1.00 31.61 58 ILE B N 1
ATOM 1504 C CA . ILE B 2 58 ? 8.308 11.571 -3.178 1.00 32.64 58 ILE B CA 1
ATOM 1505 C C . ILE B 2 58 ? 7.884 10.513 -2.161 1.00 36.34 58 ILE B C 1
ATOM 1506 O O . ILE B 2 58 ? 8.438 10.452 -1.063 1.00 36.44 58 ILE B O 1
ATOM 1511 N N . VAL B 2 59 ? 6.913 9.673 -2.514 1.00 34.49 59 VAL B N 1
ATOM 1512 C CA . VAL B 2 59 ? 6.284 8.811 -1.504 1.00 36.26 59 VAL B CA 1
ATOM 1513 C C . VAL B 2 59 ? 7.326 7.875 -0.866 1.00 37.93 59 VAL B C 1
ATOM 1514 O O . VAL B 2 59 ? 8.192 7.333 -1.558 1.00 38.37 59 VAL B O 1
ATOM 1518 N N . GLY B 2 60 ? 7.235 7.715 0.455 1.00 40.16 60 GLY B N 1
ATOM 1519 C CA . GLY B 2 60 ? 8.122 6.826 1.212 1.00 42.02 60 GLY B CA 1
ATOM 1520 C C . GLY B 2 60 ? 9.432 7.470 1.614 1.00 42.45 60 GLY B C 1
ATOM 1521 O O . GLY B 2 60 ? 10.358 6.776 2.017 1.00 42.80 60 GLY B O 1
ATOM 1522 N N . THR B 2 61 ? 9.524 8.793 1.481 1.00 43.38 61 THR B N 1
ATOM 1523 C CA . THR B 2 61 ? 10.723 9.549 1.863 1.00 44.53 61 THR B CA 1
ATOM 1524 C C . THR B 2 61 ? 10.299 10.837 2.558 1.00 42.79 61 THR B C 1
ATOM 1525 O O . THR B 2 61 ? 9.112 11.151 2.645 1.00 44.87 61 THR B O 1
ATOM 1529 N N . THR B 2 62 ? 11.273 11.593 3.030 1.00 45.82 62 THR B N 1
ATOM 1530 C CA . THR B 2 62 ? 11.004 12.892 3.633 1.00 47.33 62 THR B CA 1
ATOM 1531 C C . THR B 2 62 ? 11.089 14.025 2.612 1.00 45.54 62 THR B C 1
ATOM 1532 O O . THR B 2 62 ? 10.933 15.194 2.970 1.00 50.27 62 THR B O 1
ATOM 1536 N N . LYS B 2 63 ? 11.309 13.682 1.345 1.00 40.07 63 LYS B N 1
ATOM 1537 C CA A LYS B 2 63 ? 11.576 14.686 0.318 0.50 37.34 63 LYS B CA 1
ATOM 1538 C CA B LYS B 2 63 ? 11.577 14.686 0.323 0.50 37.31 63 LYS B CA 1
ATOM 1539 C C . LYS B 2 63 ? 10.291 15.241 -0.273 1.00 34.30 63 LYS B C 1
ATOM 1540 O O . LYS B 2 63 ? 9.446 14.489 -0.763 1.00 31.16 63 LYS B O 1
ATOM 1551 N N . SER B 2 64 ? 10.145 16.565 -0.224 1.00 32.09 64 SER B N 1
ATOM 1552 C CA . SER B 2 64 ? 9.004 17.230 -0.834 1.00 30.68 64 SER B CA 1
ATOM 1553 C C . SER B 2 64 ? 9.360 18.656 -1.206 1.00 28.24 64 SER B C 1
ATOM 1554 O O . SER B 2 64 ? 10.466 19.121 -0.908 1.00 29.75 64 SER B O 1
ATOM 1557 N N . ALA B 2 65 ? 8.437 19.326 -1.884 1.00 27.58 65 ALA B N 1
ATOM 1558 C CA . ALA B 2 65 ? 8.571 20.736 -2.207 1.00 28.11 65 ALA B CA 1
ATOM 1559 C C . ALA B 2 65 ? 7.213 21.303 -2.535 1.00 25.97 65 ALA B C 1
ATOM 1560 O O . ALA B 2 65 ? 6.302 20.556 -2.850 1.00 26.00 65 ALA B O 1
ATOM 1562 N N . VAL B 2 66 ? 7.091 22.628 -2.454 1.00 23.95 66 VAL B N 1
ATOM 1563 C CA . VAL B 2 66 ? 5.881 23.346 -2.792 1.00 24.63 66 VAL B CA 1
ATOM 1564 C C . VAL B 2 66 ? 6.111 24.197 -4.047 1.00 23.48 66 VAL B C 1
ATOM 1565 O O . VAL B 2 66 ? 7.167 24.834 -4.225 1.00 23.69 66 VAL B O 1
ATOM 1569 N N . THR B 2 67 ? 5.114 24.225 -4.912 1.00 22.22 67 THR B N 1
ATOM 1570 C CA . THR B 2 67 ? 5.242 24.991 -6.155 1.00 23.39 67 THR B CA 1
ATOM 1571 C C . THR B 2 67 ? 5.279 26.494 -5.902 1.00 24.27 67 THR B C 1
ATOM 1572 O O . THR B 2 67 ? 4.664 26.999 -4.959 1.00 24.06 67 THR B O 1
ATOM 1576 N N . ASP B 2 68 ? 6.018 27.195 -6.762 1.00 24.24 68 ASP B N 1
ATOM 1577 C CA . ASP B 2 68 ? 6.117 28.638 -6.703 1.00 24.97 68 ASP B CA 1
ATOM 1578 C C . ASP B 2 68 ? 5.016 29.220 -7.580 1.00 23.50 68 ASP B C 1
ATOM 1579 O O . ASP B 2 68 ? 4.156 28.489 -8.082 1.00 23.97 68 ASP B O 1
ATOM 1584 N N . SER B 2 69 ? 5.034 30.537 -7.771 1.00 26.62 69 SER B N 1
ATOM 1585 C CA . SER B 2 69 ? 3.978 31.223 -8.510 1.00 25.55 69 SER B CA 1
ATOM 1586 C C . SER B 2 69 ? 3.933 30.873 -10.012 1.00 24.48 69 SER B C 1
ATOM 1587 O O . SER B 2 69 ? 2.982 31.206 -10.688 1.00 25.86 69 SER B O 1
ATOM 1590 N N . ASN B 2 70 ? 4.984 30.219 -10.506 1.00 24.16 70 ASN B N 1
ATOM 1591 C CA A ASN B 2 70 ? 4.991 29.705 -11.884 0.50 23.43 70 ASN B CA 1
ATOM 1592 C CA B ASN B 2 70 ? 5.091 29.710 -11.864 0.50 25.17 70 ASN B CA 1
ATOM 1593 C C . ASN B 2 70 ? 4.619 28.235 -11.965 1.00 22.92 70 ASN B C 1
ATOM 1594 O O . ASN B 2 70 ? 4.660 27.630 -13.036 1.00 26.07 70 ASN B O 1
ATOM 1603 N N . GLY B 2 71 ? 4.224 27.642 -10.845 1.00 21.93 71 GLY B N 1
ATOM 1604 C CA . GLY B 2 71 ? 3.910 26.243 -10.817 1.00 20.73 71 GLY B CA 1
ATOM 1605 C C . GLY B 2 71 ? 5.131 25.338 -10.751 1.00 21.49 71 GLY B C 1
ATOM 1606 O O . GLY B 2 71 ? 5.011 24.133 -10.884 1.00 20.88 71 GLY B O 1
ATOM 1607 N N . TYR B 2 72 ? 6.303 25.917 -10.502 1.00 22.35 72 TYR B N 1
ATOM 1608 C CA . TYR B 2 72 ? 7.565 25.161 -10.548 1.00 23.53 72 TYR B CA 1
ATOM 1609 C C . TYR B 2 72 ? 7.877 24.593 -9.189 1.00 23.43 72 TYR B C 1
ATOM 1610 O O . TYR B 2 72 ? 7.752 25.295 -8.188 1.00 25.47 72 TYR B O 1
ATOM 1619 N N . PHE B 2 73 ? 8.265 23.326 -9.168 1.00 23.13 73 PHE B N 1
ATOM 1620 C CA . PHE B 2 73 ? 8.810 22.692 -7.973 1.00 22.92 73 PHE B CA 1
ATOM 1621 C C . PHE B 2 73 ? 10.192 22.133 -8.245 1.00 25.36 73 PHE B C 1
ATOM 1622 O O . PHE B 2 73 ? 10.519 21.757 -9.381 1.00 26.20 73 PHE B O 1
ATOM 1630 N N . GLU B 2 74 ? 10.995 22.044 -7.188 1.00 27.11 74 GLU B N 1
ATOM 1631 C CA . GLU B 2 74 ? 12.335 21.484 -7.272 1.00 29.14 74 GLU B CA 1
ATOM 1632 C C . GLU B 2 74 ? 12.643 20.766 -5.966 1.00 29.41 74 GLU B C 1
ATOM 1633 O O . GLU B 2 74 ? 12.656 21.391 -4.913 1.00 29.07 74 GLU B O 1
ATOM 1639 N N . ILE B 2 75 ? 12.874 19.458 -6.048 1.00 30.87 75 ILE B N 1
ATOM 1640 C CA . ILE B 2 75 ? 13.193 18.617 -4.892 1.00 33.42 75 ILE B CA 1
ATOM 1641 C C . ILE B 2 75 ? 14.644 18.194 -4.996 1.00 36.65 75 ILE B C 1
ATOM 1642 O O . ILE B 2 75 ? 15.006 17.423 -5.883 1.00 38.90 75 ILE B O 1
ATOM 1647 N N . LYS B 2 76 ? 15.454 18.707 -4.071 1.00 38.60 76 LYS B N 1
ATOM 1648 C CA . LYS B 2 76 ? 16.897 18.486 -4.029 1.00 43.50 76 LYS B CA 1
ATOM 1649 C C . LYS B 2 76 ? 17.264 17.104 -3.441 1.00 44.14 76 LYS B C 1
ATOM 1650 O O . LYS B 2 76 ? 16.575 16.592 -2.560 1.00 46.40 76 LYS B O 1
ATOM 1656 N N . ASP B 2 77 ? 18.327 16.500 -3.976 1.00 47.57 77 ASP B N 1
ATOM 1657 C CA . ASP B 2 77 ? 19.015 15.323 -3.382 1.00 50.69 77 ASP B CA 1
ATOM 1658 C C . ASP B 2 77 ? 18.134 14.073 -3.170 1.00 48.68 77 ASP B C 1
ATOM 1659 O O . ASP B 2 77 ? 18.077 13.507 -2.078 1.00 48.74 77 ASP B O 1
ATOM 1664 N N . VAL B 2 78 ? 17.456 13.646 -4.232 1.00 46.30 78 VAL B N 1
ATOM 1665 C CA . VAL B 2 78 ? 16.625 12.438 -4.207 1.00 45.14 78 VAL B CA 1
ATOM 1666 C C . VAL B 2 78 ? 17.465 11.221 -4.577 1.00 45.40 78 VAL B C 1
ATOM 1667 O O . VAL B 2 78 ? 18.087 11.186 -5.641 1.00 43.21 78 VAL B O 1
ATOM 1671 N N . ALA B 2 79 ? 17.470 10.218 -3.704 1.00 46.50 79 ALA B N 1
ATOM 1672 C CA . ALA B 2 79 ? 18.217 8.992 -3.956 1.00 47.87 79 ALA B CA 1
ATOM 1673 C C . ALA B 2 79 ? 17.652 8.276 -5.172 1.00 50.76 79 ALA B C 1
ATOM 1674 O O . ALA B 2 79 ? 16.436 8.297 -5.414 1.00 48.87 79 ALA B O 1
ATOM 1676 N N . ALA B 2 80 ? 18.538 7.648 -5.933 1.00 53.21 80 ALA B N 1
ATOM 1677 C CA . ALA B 2 80 ? 18.137 6.882 -7.101 1.00 54.43 80 ALA B CA 1
ATOM 1678 C C . ALA B 2 80 ? 17.174 5.768 -6.689 1.00 55.47 80 ALA B C 1
ATOM 1679 O O . ALA B 2 80 ? 17.329 5.154 -5.633 1.00 54.54 80 ALA B O 1
ATOM 1681 N N . GLY B 2 81 ? 16.174 5.528 -7.528 1.00 52.44 81 GLY B N 1
ATOM 1682 C CA . GLY B 2 81 ? 15.161 4.508 -7.263 1.00 53.84 81 GLY B CA 1
ATOM 1683 C C . GLY B 2 81 ? 13.941 4.806 -8.095 1.00 50.83 81 GLY B C 1
ATOM 1684 O O . GLY B 2 81 ? 13.964 5.728 -8.903 1.00 49.41 81 GLY B O 1
ATOM 1685 N N . THR B 2 82 ? 12.882 4.029 -7.898 1.00 51.22 82 THR B N 1
ATOM 1686 C CA . THR B 2 82 ? 11.615 4.241 -8.597 1.00 50.26 82 THR B CA 1
ATOM 1687 C C . THR B 2 82 ? 10.547 4.616 -7.574 1.00 47.16 82 THR B C 1
ATOM 1688 O O . THR B 2 82 ? 10.368 3.920 -6.572 1.00 49.28 82 THR B O 1
ATOM 1692 N N . TYR B 2 83 ? 9.853 5.726 -7.815 1.00 44.66 83 TYR B N 1
ATOM 1693 C CA . TYR B 2 83 ? 8.948 6.294 -6.816 1.00 40.76 83 TYR B CA 1
ATOM 1694 C C . TYR B 2 83 ? 7.572 6.625 -7.367 1.00 37.87 83 TYR B C 1
ATOM 1695 O O . TYR B 2 83 ? 7.368 6.760 -8.576 1.00 37.38 83 TYR B O 1
ATOM 1704 N N . THR B 2 84 ? 6.632 6.756 -6.445 1.00 36.41 84 THR B N 1
ATOM 1705 C CA . THR B 2 84 ? 5.383 7.437 -6.708 1.00 35.03 84 THR B CA 1
ATOM 1706 C C . THR B 2 84 ? 5.580 8.873 -6.276 1.00 32.43 84 THR B C 1
ATOM 1707 O O . THR B 2 84 ? 6.125 9.136 -5.207 1.00 33.74 84 THR B O 1
ATOM 1711 N N . VAL B 2 85 ? 5.124 9.792 -7.116 1.00 31.39 85 VAL B N 1
ATOM 1712 C CA . VAL B 2 85 ? 5.156 11.215 -6.809 1.00 28.52 85 VAL B CA 1
ATOM 1713 C C . VAL B 2 85 ? 3.720 11.651 -6.572 1.00 27.59 85 VAL B C 1
ATOM 1714 O O . VAL B 2 85 ? 2.856 11.487 -7.455 1.00 28.53 85 VAL B O 1
ATOM 1718 N N . LYS B 2 86 ? 3.472 12.195 -5.383 1.00 24.16 86 LYS B N 1
ATOM 1719 C CA . LYS B 2 86 ? 2.119 12.562 -4.939 1.00 23.91 86 LYS B CA 1
ATOM 1720 C C . LYS B 2 86 ? 1.980 14.073 -4.919 1.00 21.74 86 LYS B C 1
ATOM 1721 O O . LYS B 2 86 ? 2.824 14.754 -4.334 1.00 23.33 86 LYS B O 1
ATOM 1727 N N . ILE B 2 87 ? 0.920 14.590 -5.566 1.00 20.25 87 ILE B N 1
ATOM 1728 C CA . ILE B 2 87 ? 0.692 16.003 -5.689 1.00 20.56 87 ILE B CA 1
ATOM 1729 C C . ILE B 2 87 ? -0.639 16.343 -5.031 1.00 21.40 87 ILE B C 1
ATOM 1730 O O . ILE B 2 87 ? -1.663 15.747 -5.369 1.00 20.85 87 ILE B O 1
ATOM 1735 N N . THR B 2 88 ? -0.606 17.268 -4.072 1.00 19.60 88 THR B N 1
ATOM 1736 C CA . THR B 2 88 ? -1.792 17.653 -3.293 1.00 20.53 88 THR B CA 1
ATOM 1737 C C . THR B 2 88 ? -1.911 19.163 -3.203 1.00 20.16 88 THR B C 1
ATOM 1738 O O . THR B 2 88 ? -0.898 19.888 -3.185 1.00 21.22 88 THR B O 1
ATOM 1742 N N . LYS B 2 89 ? -3.146 19.627 -3.143 1.00 19.25 89 LYS B N 1
ATOM 1743 C CA . LYS B 2 89 ? -3.452 20.979 -2.720 1.00 18.69 89 LYS B CA 1
ATOM 1744 C C . LYS B 2 89 ? -4.893 20.995 -2.290 1.00 19.03 89 LYS B C 1
ATOM 1745 O O . LYS B 2 89 ? -5.702 20.252 -2.856 1.00 17.88 89 LYS B O 1
ATOM 1751 N N . ALA B 2 90 ? -5.214 21.830 -1.293 1.00 18.98 90 ALA B N 1
ATOM 1752 C CA . ALA B 2 90 ? -6.599 21.996 -0.843 1.00 19.72 90 ALA B CA 1
ATOM 1753 C C . ALA B 2 90 ? -7.514 22.249 -2.021 1.00 17.08 90 ALA B C 1
ATOM 1754 O O . ALA B 2 90 ? -7.242 23.089 -2.867 1.00 18.83 90 ALA B O 1
ATOM 1756 N N . ASN B 2 91 ? -8.635 21.526 -2.039 1.00 17.05 91 ASN B N 1
ATOM 1757 C CA . ASN B 2 91 ? -9.682 21.695 -3.075 1.00 17.12 91 ASN B CA 1
ATOM 1758 C C . ASN B 2 91 ? -9.294 21.218 -4.450 1.00 20.34 91 ASN B C 1
ATOM 1759 O O . ASN B 2 91 ? -10.014 21.489 -5.407 1.00 20.29 91 ASN B O 1
ATOM 1764 N N . TYR B 2 92 ? -8.196 20.478 -4.540 1.00 16.18 92 TYR B N 1
ATOM 1765 C CA . TYR B 2 92 ? -7.808 19.788 -5.771 1.00 16.73 92 TYR B CA 1
ATOM 1766 C C . TYR B 2 92 ? -7.841 18.294 -5.553 1.00 16.30 92 TYR B C 1
ATOM 1767 O O . TYR B 2 92 ? -7.499 17.787 -4.480 1.00 16.18 92 TYR B O 1
ATOM 1776 N N . LEU B 2 93 ? -8.195 17.572 -6.613 1.00 16.98 93 LEU B N 1
ATOM 1777 C CA . LEU B 2 93 ? -8.093 16.126 -6.570 1.00 17.32 93 LEU B CA 1
ATOM 1778 C C . LEU B 2 93 ? -6.637 15.638 -6.572 1.00 18.09 93 LEU B C 1
ATOM 1779 O O . LEU B 2 93 ? -5.881 15.900 -7.494 1.00 18.41 93 LEU B O 1
ATOM 1784 N N . THR B 2 94 ? -6.252 14.922 -5.520 1.00 17.31 94 THR B N 1
ATOM 1785 C CA . THR B 2 94 ? -4.878 14.429 -5.389 1.00 18.20 94 THR B CA 1
ATOM 1786 C C . THR B 2 94 ? -4.453 13.584 -6.601 1.00 19.30 94 THR B C 1
ATOM 1787 O O . THR B 2 94 ? -5.214 12.745 -7.067 1.00 19.49 94 THR B O 1
ATOM 1791 N N . ARG B 2 95 ? -3.238 13.811 -7.093 1.00 18.73 95 ARG B N 1
ATOM 1792 C CA . ARG B 2 95 ? -2.686 13.006 -8.168 1.00 20.24 95 ARG B CA 1
ATOM 1793 C C . ARG B 2 95 ? -1.464 12.219 -7.696 1.00 21.86 95 ARG B C 1
ATOM 1794 O O . ARG B 2 95 ? -0.589 12.761 -7.003 1.00 22.68 95 ARG B O 1
ATOM 1802 N N . GLU B 2 96 ? -1.396 10.946 -8.096 1.00 22.60 96 GLU B N 1
ATOM 1803 C CA . GLU B 2 96 ? -0.221 10.132 -7.844 1.00 28.41 96 GLU B CA 1
ATOM 1804 C C . GLU B 2 96 ? 0.329 9.650 -9.174 1.00 30.87 96 GLU B C 1
ATOM 1805 O O . GLU B 2 96 ? -0.387 9.040 -9.969 1.00 29.95 96 GLU B O 1
ATOM 1811 N N . ILE B 2 97 ? 1.595 9.955 -9.421 1.00 31.45 97 ILE B N 1
ATOM 1812 C CA . ILE B 2 97 ? 2.275 9.505 -10.622 1.00 32.24 97 ILE B CA 1
ATOM 1813 C C . ILE B 2 97 ? 3.180 8.360 -10.222 1.00 34.28 97 ILE B C 1
ATOM 1814 O O . ILE B 2 97 ? 4.173 8.561 -9.523 1.00 32.59 97 ILE B O 1
ATOM 1819 N N . ALA B 2 98 ? 2.819 7.161 -10.675 1.00 34.19 98 ALA B N 1
ATOM 1820 C CA . ALA B 2 98 ? 3.521 5.939 -10.304 1.00 37.14 98 ALA B CA 1
ATOM 1821 C C . ALA B 2 98 ? 4.711 5.686 -11.204 1.00 39.29 98 ALA B C 1
ATOM 1822 O O . ALA B 2 98 ? 4.785 6.204 -12.323 1.00 38.80 98 ALA B O 1
ATOM 1824 N N . ASN B 2 99 ? 5.640 4.879 -10.701 1.00 41.27 99 ASN B N 1
ATOM 1825 C CA . ASN B 2 99 ? 6.736 4.335 -11.501 1.00 45.72 99 ASN B CA 1
ATOM 1826 C C . ASN B 2 99 ? 7.669 5.396 -12.114 1.00 48.30 99 ASN B C 1
ATOM 1827 O O . ASN B 2 99 ? 8.122 5.253 -13.254 1.00 48.98 99 ASN B O 1
ATOM 1832 N N . VAL B 2 100 ? 7.968 6.440 -11.340 1.00 43.12 100 VAL B N 1
ATOM 1833 C CA . VAL B 2 100 ? 8.914 7.479 -11.763 1.00 43.32 100 VAL B CA 1
ATOM 1834 C C . VAL B 2 100 ? 10.333 7.010 -11.452 1.00 44.78 100 VAL B C 1
ATOM 1835 O O . VAL B 2 100 ? 10.716 6.894 -10.283 1.00 40.66 100 VAL B O 1
ATOM 1839 N N . SER B 2 101 ? 11.099 6.724 -12.503 1.00 47.05 101 SER B N 1
ATOM 1840 C CA . SER B 2 101 ? 12.483 6.267 -12.363 1.00 49.37 101 SER B CA 1
ATOM 1841 C C . SER B 2 101 ? 13.437 7.451 -12.203 1.00 47.97 101 SER B C 1
ATOM 1842 O O . SER B 2 101 ? 13.609 8.246 -13.129 1.00 49.44 101 SER B O 1
ATOM 1845 N N . VAL B 2 102 ? 14.031 7.572 -11.018 1.00 46.18 102 VAL B N 1
ATOM 1846 C CA . VAL B 2 102 ? 15.066 8.574 -10.748 1.00 45.52 102 VAL B CA 1
ATOM 1847 C C . VAL B 2 102 ? 16.434 7.893 -10.722 1.00 48.31 102 VAL B C 1
ATOM 1848 O O . VAL B 2 102 ? 16.708 7.048 -9.867 1.00 46.35 102 VAL B O 1
ATOM 1852 N N . THR B 2 103 ? 17.267 8.249 -11.691 1.00 50.20 103 THR B N 1
ATOM 1853 C CA . THR B 2 103 ? 18.663 7.805 -11.742 1.00 54.35 103 THR B CA 1
ATOM 1854 C C . THR B 2 103 ? 19.643 8.987 -11.849 1.00 54.13 103 THR B C 1
ATOM 1855 O O . THR B 2 103 ? 20.843 8.828 -11.611 1.00 56.28 103 THR B O 1
ATOM 1859 N N . ALA B 2 104 ? 19.120 10.160 -12.218 1.00 53.86 104 ALA B N 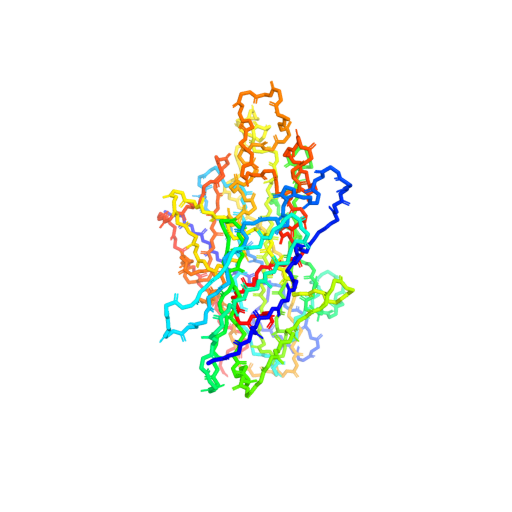1
ATOM 1860 C CA . ALA B 2 104 ? 19.892 11.395 -12.352 1.00 51.76 104 ALA B CA 1
ATOM 1861 C C . ALA B 2 104 ? 18.906 12.561 -12.304 1.00 48.99 104 ALA B C 1
ATOM 1862 O O . ALA B 2 104 ? 17.709 12.333 -12.187 1.00 47.37 104 ALA B O 1
ATOM 1864 N N . ASP B 2 105 ? 19.408 13.793 -12.378 1.00 48.40 105 ASP B N 1
ATOM 1865 C CA . ASP B 2 105 ? 18.559 14.988 -12.474 1.00 47.78 105 ASP B CA 1
ATOM 1866 C C . ASP B 2 105 ? 17.399 14.750 -13.442 1.00 45.27 105 ASP B C 1
ATOM 1867 O O . ASP B 2 105 ? 17.614 14.326 -14.572 1.00 47.31 105 ASP B O 1
ATOM 1872 N N . LYS B 2 106 ? 16.179 15.035 -13.005 1.00 41.66 106 LYS B N 1
ATOM 1873 C CA . LYS B 2 106 ? 14.998 14.586 -13.723 1.00 40.03 106 LYS B CA 1
ATOM 1874 C C . LYS B 2 106 ? 13.910 15.657 -13.737 1.00 38.55 106 LYS B C 1
ATOM 1875 O O . LYS B 2 106 ? 13.450 16.093 -12.694 1.00 34.27 106 LYS B O 1
ATOM 1881 N N . GLU B 2 107 ? 13.522 16.082 -14.929 1.00 38.74 107 GLU B N 1
ATOM 1882 C CA . GLU B 2 107 ? 12.436 17.024 -15.069 1.00 38.53 107 GLU B CA 1
ATOM 1883 C C . GLU B 2 107 ? 11.188 16.263 -15.487 1.00 36.32 107 GLU B C 1
ATOM 1884 O O . GLU B 2 107 ? 11.133 15.706 -16.581 1.00 39.46 107 GLU B O 1
ATOM 1890 N N . LEU B 2 108 ? 10.185 16.240 -14.615 1.00 35.15 108 LEU B N 1
ATOM 1891 C CA . LEU B 2 108 ? 8.959 15.498 -14.878 1.00 35.67 108 LEU B CA 1
ATOM 1892 C C . LEU B 2 108 ? 8.014 16.135 -15.894 1.00 34.67 108 LEU B C 1
ATOM 1893 O O . LEU B 2 108 ? 7.220 15.444 -16.518 1.00 34.69 108 LEU B O 1
ATOM 1898 N N . SER B 2 109 ? 8.065 17.452 -16.013 1.00 31.65 109 SER B N 1
ATOM 1899 C CA . SER B 2 109 ? 7.194 18.188 -16.908 1.00 28.82 109 SER B CA 1
ATOM 1900 C C . SER B 2 109 ? 7.839 19.540 -17.197 1.00 29.78 109 SER B C 1
ATOM 1901 O O . SER B 2 109 ? 8.780 19.924 -16.501 1.00 28.61 109 SER B O 1
ATOM 1904 N N . THR B 2 110 ? 7.335 20.240 -18.215 1.00 30.11 110 THR B N 1
ATOM 1905 C CA . THR B 2 110 ? 7.809 21.561 -18.600 1.00 29.77 110 THR B CA 1
ATOM 1906 C C . THR B 2 110 ? 6.683 22.569 -18.452 1.00 29.09 110 THR B C 1
ATOM 1907 O O . THR B 2 110 ? 5.538 22.181 -18.277 1.00 30.42 110 THR B O 1
ATOM 1911 N N . SER B 2 111 ? 7.010 23.861 -18.551 1.00 29.61 111 SER B N 1
ATOM 1912 C CA . SER B 2 111 ? 5.982 24.896 -18.527 1.00 31.52 111 SER B CA 1
ATOM 1913 C C . SER B 2 111 ? 5.051 24.774 -19.736 1.00 31.07 111 SER B C 1
ATOM 1914 O O . SER B 2 111 ? 3.877 25.098 -19.622 1.00 34.42 111 SER B O 1
ATOM 1917 N N . ALA B 2 112 ? 5.575 24.333 -20.875 1.00 33.93 112 ALA B N 1
ATOM 1918 C CA . ALA B 2 112 ? 4.733 24.133 -22.073 1.00 33.86 112 ALA B CA 1
ATOM 1919 C C . ALA B 2 112 ? 3.764 22.957 -21.919 1.00 34.14 112 ALA B C 1
ATOM 1920 O O . ALA B 2 112 ? 2.622 23.036 -22.396 1.00 31.38 112 ALA B O 1
ATOM 1922 N N . SER B 2 113 ? 4.195 21.895 -21.229 1.00 30.44 113 SER B N 1
ATOM 1923 C CA . SER B 2 113 ? 3.364 20.703 -21.014 1.00 30.16 113 SER B CA 1
ATOM 1924 C C . SER B 2 113 ? 3.418 20.309 -19.528 1.00 29.01 113 SER B C 1
ATOM 1925 O O . SER B 2 113 ? 4.121 19.372 -19.127 1.00 29.05 113 SER B O 1
ATOM 1928 N N . PRO B 2 114 ? 2.691 21.066 -18.705 1.00 27.14 114 PRO B N 1
ATOM 1929 C CA . PRO B 2 114 ? 2.747 20.882 -17.270 1.00 26.25 114 PRO B CA 1
ATOM 1930 C C . PRO B 2 114 ? 1.933 19.691 -16.838 1.00 26.28 114 PRO B C 1
ATOM 1931 O O . PRO B 2 114 ? 1.141 19.164 -17.622 1.00 26.54 114 PRO B O 1
ATOM 1935 N N . ILE B 2 115 ? 2.130 19.274 -15.598 1.00 23.06 115 ILE B N 1
ATOM 1936 C CA . ILE B 2 115 ? 1.247 18.312 -14.983 1.00 22.65 115 ILE B CA 1
ATOM 1937 C C . ILE B 2 115 ? -0.026 19.039 -14.591 1.00 22.71 115 ILE B C 1
ATOM 1938 O O . ILE B 2 115 ? 0.013 19.988 -13.797 1.00 23.41 115 ILE B O 1
ATOM 1943 N N . LEU B 2 116 ? -1.153 18.607 -15.153 1.00 21.15 116 LEU B N 1
ATOM 1944 C CA . LEU B 2 116 ? -2.420 19.245 -14.846 1.00 21.63 116 LEU B CA 1
ATOM 1945 C C . LEU B 2 116 ? -2.994 18.707 -13.532 1.00 21.02 116 LEU B C 1
ATOM 1946 O O . LEU B 2 116 ? -2.887 17.511 -13.208 1.00 20.20 116 LEU B O 1
ATOM 1951 N N . MET B 2 117 ? -3.555 19.625 -12.768 1.00 19.55 117 MET B N 1
ATOM 1952 C CA . MET B 2 117 ? -4.295 19.281 -11.569 1.00 18.80 117 MET B CA 1
ATOM 1953 C C . MET B 2 117 ? -5.730 19.770 -11.650 1.00 18.43 117 MET B C 1
ATOM 1954 O O . MET B 2 117 ? -6.010 20.864 -12.117 1.00 19.57 117 MET B O 1
ATOM 1959 N N . TRP B 2 118 ? -6.648 18.942 -11.173 1.00 18.66 118 TRP B N 1
ATOM 1960 C CA . TRP B 2 118 ? -8.079 19.181 -11.350 1.00 19.01 118 TRP B CA 1
ATOM 1961 C C . TRP B 2 118 ? -8.658 19.783 -10.098 1.00 18.18 118 TRP B C 1
ATOM 1962 O O . TRP B 2 118 ? -8.675 19.150 -9.032 1.00 17.96 118 TRP B O 1
ATOM 1973 N N . ALA B 2 119 ? -9.177 20.994 -10.229 1.00 17.81 119 ALA B N 1
ATOM 1974 C CA . ALA B 2 119 ? -9.876 21.678 -9.149 1.00 17.07 119 ALA B CA 1
ATOM 1975 C C . ALA B 2 119 ? -11.254 21.088 -8.942 1.00 17.94 119 ALA B C 1
ATOM 1976 O O . ALA B 2 119 ? -11.885 20.622 -9.882 1.00 17.04 119 ALA B O 1
ATOM 1978 N N . GLY B 2 120 ? -11.688 21.082 -7.693 1.00 16.31 120 GLY B N 1
ATOM 1979 C CA . GLY B 2 120 ? -13.037 20.725 -7.369 1.00 17.75 120 GLY B CA 1
ATOM 1980 C C . GLY B 2 120 ? -13.267 19.481 -6.567 1.00 18.87 120 GLY B C 1
ATOM 1981 O O . GLY B 2 120 ? -14.404 19.055 -6.501 1.00 18.60 120 GLY B O 1
ATOM 1982 N N . ASP B 2 121 ? -12.232 18.887 -5.953 1.00 17.37 121 ASP B N 1
ATOM 1983 C CA . ASP B 2 121 ? -12.496 17.942 -4.859 1.00 17.76 121 ASP B CA 1
ATOM 1984 C C . ASP B 2 121 ? -12.449 18.807 -3.618 1.00 17.24 121 ASP B C 1
ATOM 1985 O O . ASP B 2 121 ? -11.365 19.076 -3.047 1.00 17.98 121 ASP B O 1
ATOM 1990 N N . MET B 2 122 ? -13.625 19.243 -3.174 1.00 16.24 122 MET B N 1
ATOM 1991 C CA . MET B 2 122 ? -13.694 20.283 -2.134 1.00 18.05 122 MET B CA 1
ATOM 1992 C C . MET B 2 122 ? -13.510 19.710 -0.748 1.00 19.39 122 MET B C 1
ATOM 1993 O O . MET B 2 122 ? -14.002 18.636 -0.440 1.00 19.18 122 MET B O 1
ATOM 1998 N N . ALA B 2 123 ? -12.789 20.438 0.093 1.00 20.66 123 ALA B N 1
ATOM 1999 C CA . ALA B 2 123 ? -12.701 20.047 1.504 1.00 23.30 123 ALA B CA 1
ATOM 2000 C C . ALA B 2 123 ? -14.012 20.502 2.134 1.00 25.05 123 ALA B C 1
ATOM 2001 O O . ALA B 2 123 ? -14.283 21.689 2.229 1.00 28.54 123 ALA B O 1
ATOM 2003 N N . ILE B 2 124 ? -14.841 19.549 2.526 1.00 25.30 124 ILE B N 1
ATOM 2004 C CA . ILE B 2 124 ? -16.113 19.864 3.160 1.00 30.15 124 ILE B CA 1
ATOM 2005 C C . ILE B 2 124 ? -15.942 19.482 4.619 1.00 34.35 124 ILE B C 1
ATOM 2006 O O . ILE B 2 124 ? -15.598 18.336 4.930 1.00 32.58 124 ILE B O 1
ATOM 2011 N N . GLY B 2 125 ? -16.086 20.469 5.499 1.00 35.65 125 GLY B N 1
ATOM 2012 C CA . GLY B 2 125 ? -15.834 20.278 6.921 1.00 45.75 125 GLY B CA 1
ATOM 2013 C C . GLY B 2 125 ? -14.397 19.914 7.251 1.00 43.90 125 GLY B C 1
ATOM 2014 O O . GLY B 2 125 ? -14.139 19.216 8.225 1.00 50.68 125 GLY B O 1
ATOM 2015 N N . GLY B 2 126 ? -13.457 20.385 6.438 1.00 36.64 126 GLY B N 1
ATOM 2016 C CA . GLY B 2 126 ? -12.060 20.018 6.598 1.00 32.86 126 GLY B CA 1
ATOM 2017 C C . GLY B 2 126 ? -11.628 18.721 5.913 1.00 31.35 126 GLY B C 1
ATOM 2018 O O . GLY B 2 126 ? -10.470 18.335 6.016 1.00 36.20 126 GLY B O 1
ATOM 2019 N N . THR B 2 127 ? -12.536 18.064 5.190 1.00 26.60 127 THR B N 1
ATOM 2020 C CA . THR B 2 127 ? -12.243 16.759 4.612 1.00 27.02 127 THR B CA 1
ATOM 2021 C C . THR B 2 127 ? -12.679 16.651 3.153 1.00 22.46 127 THR B C 1
ATOM 2022 O O . THR B 2 127 ? -13.835 16.942 2.819 1.00 24.17 127 THR B O 1
ATOM 2026 N N . GLN B 2 128 ? -11.751 16.213 2.300 1.00 20.38 128 GLN B N 1
ATOM 2027 C CA . GLN B 2 128 ? -12.081 15.895 0.911 1.00 18.22 128 GLN B CA 1
ATOM 2028 C C . GLN B 2 128 ? -12.433 14.412 0.826 1.00 19.72 128 GLN B C 1
ATOM 2029 O O . GLN B 2 128 ? -11.849 13.595 1.560 1.00 21.61 128 GLN B O 1
ATOM 2035 N N . ASP B 2 129 ? -13.334 14.041 -0.079 1.00 18.15 129 ASP B N 1
ATOM 2036 C CA . ASP B 2 129 ? -13.672 12.632 -0.223 1.00 19.47 129 ASP B CA 1
ATOM 2037 C C . ASP B 2 129 ? -12.886 11.846 -1.297 1.00 20.57 129 ASP B C 1
ATOM 2038 O O . ASP B 2 129 ? -13.157 10.656 -1.481 1.00 20.07 129 ASP B O 1
ATOM 2043 N N . GLY B 2 130 ? -11.942 12.489 -1.976 1.00 19.33 130 GLY B N 1
ATOM 2044 C CA . GLY B 2 130 ? -11.125 11.864 -3.035 1.00 18.64 130 GLY B CA 1
ATOM 2045 C C . GLY B 2 130 ? -11.870 11.635 -4.344 1.00 19.51 130 GLY B C 1
ATOM 2046 O O . GLY B 2 130 ? -11.481 10.781 -5.161 1.00 21.36 130 GLY B O 1
ATOM 2047 N N . ALA B 2 131 ? -12.974 12.346 -4.531 1.00 18.85 131 ALA B N 1
ATOM 2048 C CA . ALA B 2 131 ? -13.716 12.262 -5.791 1.00 17.82 131 ALA B CA 1
ATOM 2049 C C . ALA B 2 131 ? -14.245 13.634 -6.172 1.00 17.58 131 ALA B C 1
ATOM 2050 O O . ALA B 2 131 ? -14.502 14.478 -5.319 1.00 19.58 131 ALA B O 1
ATOM 2052 N N . ILE B 2 132 ? -14.439 13.826 -7.468 1.00 16.99 132 ILE B N 1
ATOM 2053 C CA . ILE B 2 132 ? -15.129 14.982 -7.991 1.00 17.01 132 ILE B CA 1
ATOM 2054 C C . ILE B 2 132 ? -16.531 14.552 -8.347 1.00 17.40 132 ILE B C 1
ATOM 2055 O O . ILE B 2 132 ? -16.747 13.753 -9.254 1.00 18.56 132 ILE B O 1
ATOM 2060 N N . ASN B 2 133 ? -17.499 15.098 -7.632 1.00 16.86 133 ASN B N 1
ATOM 2061 C CA . ASN B 2 133 ? -18.897 14.685 -7.829 1.00 16.78 133 ASN B CA 1
ATOM 2062 C C . ASN B 2 133 ? -19.879 15.784 -7.477 1.00 17.24 133 ASN B C 1
ATOM 2063 O O . ASN B 2 133 ? -19.484 16.933 -7.269 1.00 16.36 133 ASN B O 1
ATOM 2068 N N . LEU B 2 134 ? -21.175 15.466 -7.469 1.00 16.21 134 LEU B N 1
ATOM 2069 C CA . LEU B 2 134 ? -22.187 16.510 -7.281 1.00 17.89 134 LEU B CA 1
ATOM 2070 C C . LEU B 2 134 ? -22.058 17.231 -5.945 1.00 16.54 134 LEU B C 1
ATOM 2071 O O . LEU B 2 134 ? -22.355 18.409 -5.847 1.00 17.94 134 LEU B O 1
ATOM 2076 N N . GLU B 2 135 ? -21.560 16.555 -4.913 1.00 16.70 135 GLU B N 1
ATOM 2077 C CA . GLU B 2 135 ? -21.431 17.198 -3.625 1.00 18.28 135 GLU B CA 1
ATOM 2078 C C . GLU B 2 135 ? -20.483 18.386 -3.726 1.00 18.32 135 GLU B C 1
ATOM 2079 O O . GLU B 2 135 ? -20.712 19.417 -3.100 1.00 19.10 135 GLU B O 1
ATOM 2085 N N . ASP B 2 136 ? -19.446 18.252 -4.561 1.00 17.88 136 ASP B N 1
ATOM 2086 C CA . ASP B 2 136 ? -18.473 19.328 -4.770 1.00 17.79 136 ASP B CA 1
ATOM 2087 C C . ASP B 2 136 ? -19.124 20.537 -5.428 1.00 17.80 136 ASP B C 1
ATOM 2088 O O . ASP B 2 136 ? -18.936 21.675 -5.001 1.00 17.23 136 ASP B O 1
ATOM 2093 N N . ILE B 2 137 ? -19.946 20.274 -6.435 1.00 16.34 137 ILE B N 1
ATOM 2094 C CA . ILE B 2 137 ? -20.651 21.355 -7.137 1.00 17.37 137 ILE B CA 1
ATOM 2095 C C . ILE B 2 137 ? -21.576 22.092 -6.165 1.00 17.85 137 ILE B C 1
ATOM 2096 O O . ILE B 2 137 ? -21.581 23.341 -6.108 1.00 19.42 137 ILE B O 1
ATOM 2101 N N . LEU B 2 138 ? -22.329 21.345 -5.373 1.00 19.07 138 LEU B N 1
ATOM 2102 C CA . LEU B 2 138 ? -23.299 22.000 -4.500 1.00 19.01 138 LEU B CA 1
ATOM 2103 C C . LEU B 2 138 ? -22.670 22.747 -3.327 1.00 21.12 138 LEU B C 1
ATOM 2104 O O . LEU B 2 138 ? -23.208 23.760 -2.877 1.00 20.56 138 LEU B O 1
ATOM 2109 N N . GLU B 2 139 ? -21.508 22.292 -2.874 1.00 20.75 139 GLU B N 1
ATOM 2110 C CA . GLU B 2 139 ? -20.747 23.045 -1.894 1.00 22.92 139 GLU B CA 1
ATOM 2111 C C . GLU B 2 139 ? -20.453 24.461 -2.419 1.00 21.66 139 GLU B C 1
ATOM 2112 O O . GLU B 2 139 ? -20.638 25.448 -1.704 1.00 23.12 139 GLU B O 1
ATOM 2118 N N . ILE B 2 140 ? -20.038 24.568 -3.673 1.00 18.51 140 ILE B N 1
ATOM 2119 C CA . ILE B 2 140 ? -19.835 25.869 -4.306 1.00 19.62 140 ILE B CA 1
ATOM 2120 C C . ILE B 2 140 ? -21.128 26.666 -4.471 1.00 21.37 140 ILE B C 1
ATOM 2121 O O . ILE B 2 140 ? -21.182 27.864 -4.213 1.00 20.25 140 ILE B O 1
ATOM 2126 N N . CYS B 2 141 ? -22.190 25.994 -4.908 1.00 20.97 141 CYS B N 1
ATOM 2127 C CA . CYS B 2 141 ? -23.472 26.650 -5.099 1.00 20.09 141 CYS B CA 1
ATOM 2128 C C . CYS B 2 141 ? -24.128 27.232 -3.858 1.00 20.05 141 CYS B C 1
ATOM 2129 O O . CYS B 2 141 ? -25.056 28.030 -3.972 1.00 19.92 141 CYS B O 1
ATOM 2132 N N . LYS B 2 142 ? -23.677 26.832 -2.667 1.00 19.70 142 LYS B N 1
ATOM 2133 C CA . LYS B 2 142 ? -24.148 27.462 -1.436 1.00 20.95 142 LYS B CA 1
ATOM 2134 C C . LYS B 2 142 ? -23.872 28.976 -1.429 1.00 21.44 142 LYS B C 1
ATOM 2135 O O . LYS B 2 142 ? -24.562 29.739 -0.738 1.00 23.64 142 LYS B O 1
ATOM 2141 N N . ALA B 2 143 ? -22.877 29.386 -2.218 1.00 19.77 143 ALA B N 1
ATOM 2142 C CA . ALA B 2 143 ? -22.518 30.782 -2.378 1.00 21.24 143 ALA B CA 1
ATOM 2143 C C . ALA B 2 143 ? -22.684 31.249 -3.815 1.00 21.48 143 ALA B C 1
ATOM 2144 O O . ALA B 2 143 ? -22.073 32.214 -4.220 1.00 20.79 143 ALA B O 1
ATOM 2146 N N . PHE B 2 144 ? -23.568 30.603 -4.571 1.00 19.97 144 PHE B N 1
ATOM 2147 C CA . PHE B 2 144 ? -23.748 30.969 -5.986 1.00 19.70 144 PHE B CA 1
ATOM 2148 C C . PHE B 2 144 ? -24.099 32.438 -6.157 1.00 21.96 144 PHE B C 1
ATOM 2149 O O . PHE B 2 144 ? -24.993 32.980 -5.489 1.00 22.34 144 PHE B O 1
ATOM 2157 N N . GLY B 2 145 ? -23.389 33.098 -7.062 1.00 22.05 145 GLY B N 1
ATOM 2158 C CA . GLY B 2 145 ? -23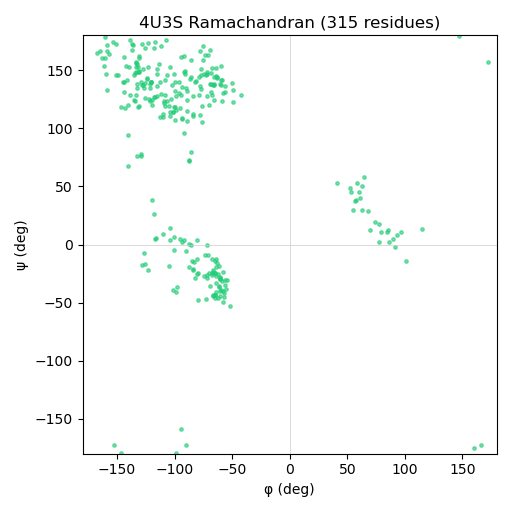.707 34.457 -7.425 1.00 24.84 145 GLY B CA 1
ATOM 2159 C C . GLY B 2 145 ? -23.114 35.510 -6.515 1.00 24.34 145 GLY B C 1
ATOM 2160 O O . GLY B 2 145 ? -23.488 36.660 -6.608 1.00 28.13 145 GLY B O 1
ATOM 2161 N N . THR B 2 146 ? -22.211 35.136 -5.631 1.00 23.42 146 THR B N 1
ATOM 2162 C CA . THR B 2 146 ? -21.570 36.131 -4.781 1.00 24.87 146 THR B CA 1
ATOM 2163 C C . THR B 2 146 ? -20.274 36.647 -5.404 1.00 25.00 146 THR B C 1
ATOM 2164 O O . THR B 2 146 ? -19.716 36.048 -6.304 1.00 25.79 146 THR B O 1
ATOM 2168 N N . SER B 2 147 ? -19.804 37.785 -4.916 1.00 26.81 147 SER B N 1
ATOM 2169 C CA . SER B 2 147 ? -18.508 38.285 -5.308 1.00 28.22 147 SER B CA 1
ATOM 2170 C C . SER B 2 147 ? -17.730 38.582 -4.046 1.00 27.36 147 SER B C 1
ATOM 2171 O O . SER B 2 147 ? -18.286 38.535 -2.942 1.00 27.44 147 SER B O 1
ATOM 2174 N N . SER B 2 148 ? -16.457 38.904 -4.209 1.00 27.74 148 SER B N 1
ATOM 2175 C CA . SER B 2 148 ? -15.565 39.095 -3.062 1.00 31.38 148 SER B CA 1
ATOM 2176 C C . SER B 2 148 ? -15.934 40.282 -2.165 1.00 35.83 148 SER B C 1
ATOM 2177 O O . SER B 2 148 ? -15.431 40.380 -1.054 1.00 37.17 148 SER B O 1
ATOM 2180 N N . THR B 2 149 ? -16.810 41.163 -2.647 1.00 36.12 149 THR B N 1
ATOM 2181 C CA . THR B 2 149 ? -17.356 42.256 -1.845 1.00 40.51 149 THR B CA 1
ATOM 2182 C C . THR B 2 149 ? -18.586 41.848 -1.020 1.00 38.48 149 THR B C 1
ATOM 2183 O O . THR B 2 149 ? -19.133 42.676 -0.298 1.00 37.72 149 THR B O 1
ATOM 2187 N N . ASP B 2 150 ? -19.011 40.586 -1.128 1.00 35.21 150 ASP B N 1
ATOM 2188 C CA . ASP B 2 150 ? -20.131 40.048 -0.364 1.00 33.48 150 ASP B CA 1
ATOM 2189 C C . ASP B 2 150 ? -19.606 39.270 0.819 1.00 32.84 150 ASP B C 1
ATOM 2190 O O . ASP B 2 150 ? -18.634 38.542 0.683 1.00 29.36 150 ASP B O 1
ATOM 2195 N N . ALA B 2 151 ? -20.267 39.401 1.971 1.00 35.24 151 ALA B N 1
ATOM 2196 C CA . ALA B 2 151 ? -19.875 38.651 3.171 1.00 35.19 151 ALA B CA 1
ATOM 2197 C C . ALA B 2 151 ? -19.948 37.129 2.960 1.00 34.66 151 ALA B C 1
ATOM 2198 O O . ALA B 2 151 ? -19.198 36.395 3.585 1.00 32.17 151 ALA B O 1
ATOM 2200 N N . LYS B 2 152 ? -20.824 36.649 2.080 1.00 33.68 152 LYS B N 1
ATOM 2201 C CA . LYS B 2 152 ? -21.024 35.208 1.959 1.00 33.48 152 LYS B CA 1
ATOM 2202 C C . LYS B 2 152 ? -20.010 34.507 1.018 1.00 28.03 152 LYS B C 1
ATOM 2203 O O . LYS B 2 152 ? -19.893 33.295 1.022 1.00 29.77 152 LYS B O 1
ATOM 2209 N N . TYR B 2 153 ? -19.293 35.282 0.223 1.00 27.67 153 TYR B N 1
ATOM 2210 C CA . TYR B 2 153 ? -18.197 34.769 -0.589 1.00 24.37 153 TYR B CA 1
ATOM 2211 C C . TYR B 2 153 ? -17.106 34.133 0.306 1.00 25.35 153 TYR B C 1
ATOM 2212 O O . TYR B 2 153 ? -16.743 34.680 1.345 1.00 25.00 153 TYR B O 1
ATOM 2221 N N . GLN B 2 154 ? -16.603 32.976 -0.130 1.00 23.44 154 GLN B N 1
ATOM 2222 C CA . GLN B 2 154 ? -15.450 32.306 0.466 1.00 24.72 154 GLN B CA 1
ATOM 2223 C C . GLN B 2 154 ? -14.454 32.069 -0.643 1.00 21.61 154 GLN B C 1
ATOM 2224 O O . GLN B 2 154 ? -14.785 31.497 -1.676 1.00 21.72 154 GLN B O 1
ATOM 2230 N N . VAL B 2 155 ? -13.225 32.514 -0.453 1.00 19.72 155 VAL B N 1
ATOM 2231 C CA . VAL B 2 155 ? -12.246 32.424 -1.531 1.00 20.65 155 VAL B CA 1
ATOM 2232 C C . VAL B 2 155 ? -12.010 30.971 -2.025 1.00 19.32 155 VAL B C 1
ATOM 2233 O O . VAL B 2 155 ? -11.774 30.745 -3.211 1.00 19.02 155 VAL B O 1
ATOM 2237 N N . GLY B 2 156 ? -12.137 29.997 -1.131 1.00 19.19 156 GLY B N 1
ATOM 2238 C CA . GLY B 2 156 ? -11.892 28.595 -1.486 1.00 18.85 156 GLY B CA 1
ATOM 2239 C C . GLY B 2 156 ? -12.914 28.045 -2.470 1.00 18.46 156 GLY B C 1
ATOM 2240 O O . GLY B 2 156 ? -12.611 27.135 -3.195 1.00 19.70 156 GLY B O 1
ATOM 2241 N N . LEU B 2 157 ? -14.098 28.647 -2.516 1.00 18.97 157 LEU B N 1
ATOM 2242 C CA . LEU B 2 157 ? -15.166 28.258 -3.442 1.00 18.36 157 LEU B CA 1
ATOM 2243 C C . LEU B 2 157 ? -14.985 28.905 -4.806 1.00 19.21 157 LEU B C 1
ATOM 2244 O O . LEU B 2 157 ? -15.535 28.427 -5.789 1.00 19.44 157 LEU B O 1
ATOM 2249 N N . ASP B 2 158 ? -14.217 29.998 -4.856 1.00 18.56 158 ASP B N 1
ATOM 2250 C CA . ASP B 2 158 ? -13.920 30.730 -6.097 1.00 18.33 158 ASP B CA 1
ATOM 2251 C C . ASP B 2 158 ? -12.723 30.066 -6.760 1.00 18.33 158 ASP B C 1
ATOM 2252 O O . ASP B 2 158 ? -11.580 30.524 -6.650 1.00 18.95 158 ASP B O 1
ATOM 2257 N N . LEU B 2 159 ? -12.990 28.951 -7.437 1.00 17.50 159 LEU B N 1
ATOM 2258 C CA . LEU B 2 159 ? -11.893 28.079 -7.894 1.00 17.50 159 LEU B CA 1
ATOM 2259 C C . LEU B 2 159 ? -10.897 28.826 -8.791 1.00 18.52 159 LEU B C 1
ATOM 2260 O O . LEU B 2 159 ? -9.691 28.612 -8.660 1.00 19.37 159 LEU B O 1
ATOM 2265 N N . ASN B 2 160 ? -11.386 29.664 -9.706 1.00 18.11 160 ASN B N 1
ATOM 2266 C CA . ASN B 2 160 ? -10.517 30.402 -10.616 1.00 18.18 160 ASN B CA 1
ATOM 2267 C C . ASN B 2 160 ? -9.992 31.755 -10.090 1.00 18.37 160 ASN B C 1
ATOM 2268 O O . ASN B 2 160 ? -9.254 32.471 -10.795 1.00 19.75 160 ASN B O 1
ATOM 2273 N N . ARG B 2 161 ? -10.384 32.102 -8.864 1.00 17.41 161 ARG B N 1
ATOM 2274 C CA . ARG B 2 161 ? -9.886 33.253 -8.134 1.00 18.93 161 ARG B CA 1
ATOM 2275 C C . ARG B 2 161 ? -10.104 34.559 -8.900 1.00 20.05 161 ARG B C 1
ATOM 2276 O O . ARG B 2 161 ? -9.272 35.483 -8.840 1.00 22.82 161 ARG B O 1
ATOM 2284 N N . ASP B 2 162 ? -11.260 34.662 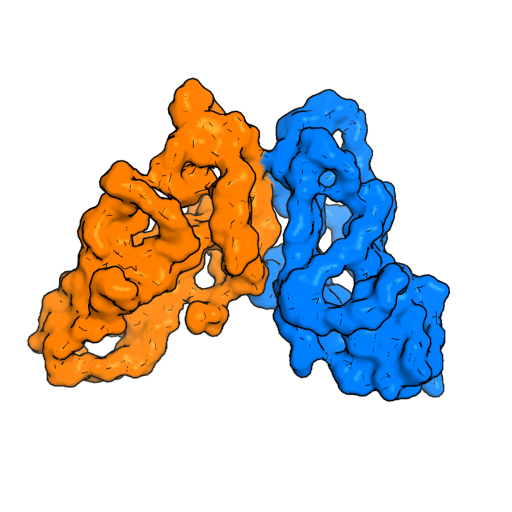-9.570 1.00 20.64 162 ASP B N 1
ATOM 2285 C CA . ASP B 2 162 ? -11.595 35.873 -10.302 1.00 21.75 162 ASP B CA 1
ATOM 2286 C C . ASP B 2 162 ? -12.467 36.832 -9.477 1.00 23.41 162 ASP B C 1
ATOM 2287 O O . ASP B 2 162 ? -12.870 37.868 -9.973 1.00 23.08 162 ASP B O 1
ATOM 2292 N N . GLY B 2 163 ? -12.725 36.516 -8.217 1.00 23.97 163 GLY B N 1
ATOM 2293 C CA . GLY B 2 163 ? -13.504 37.420 -7.377 1.00 23.60 163 GLY B CA 1
ATOM 2294 C C . GLY B 2 163 ? -14.989 37.177 -7.428 1.00 23.57 163 GLY B C 1
ATOM 2295 O O . GLY B 2 163 ? -15.745 37.928 -6.812 1.00 23.56 163 GLY B O 1
ATOM 2296 N N . ALA B 2 164 ? -15.416 36.129 -8.138 1.00 21.38 164 ALA B N 1
ATOM 2297 C CA . ALA B 2 164 ? -16.828 35.785 -8.225 1.00 22.29 164 ALA B CA 1
ATOM 2298 C C . ALA B 2 164 ? -17.001 34.285 -8.029 1.00 20.30 164 ALA B C 1
ATOM 2299 O O . ALA B 2 164 ? -16.128 33.517 -8.387 1.00 19.76 164 ALA B O 1
ATOM 2301 N N . ILE B 2 165 ? -18.126 33.892 -7.438 1.00 20.83 165 ILE B N 1
ATOM 2302 C CA . ILE B 2 165 ? -18.504 32.498 -7.354 1.00 19.52 165 ILE B CA 1
ATOM 2303 C C . ILE B 2 165 ? -19.699 32.392 -8.285 1.00 20.45 165 ILE B C 1
ATOM 2304 O O . ILE B 2 165 ? -20.795 32.933 -8.024 1.00 20.21 165 ILE B O 1
ATOM 2309 N N . SER B 2 166 ? -19.470 31.721 -9.401 1.00 20.11 166 SER B N 1
ATOM 2310 C CA . SER B 2 166 ? -20.386 31.797 -10.534 1.00 20.07 166 SER B CA 1
ATOM 2311 C C . SER B 2 166 ? -20.431 30.483 -11.262 1.00 18.77 166 SER B C 1
ATOM 2312 O O . SER B 2 166 ? -19.756 29.510 -10.866 1.00 17.77 166 SER B O 1
ATOM 2315 N N . LEU B 2 167 ? -21.240 30.438 -12.333 1.00 19.60 167 LEU B N 1
ATOM 2316 C CA . LEU B 2 167 ? -21.331 29.259 -13.136 1.00 18.71 167 LEU B CA 1
ATOM 2317 C C . LEU B 2 167 ? -19.962 28.819 -13.682 1.00 19.35 167 LEU B C 1
ATOM 2318 O O . LEU B 2 167 ? -19.713 27.623 -13.869 1.00 19.10 167 LEU B O 1
ATOM 2323 N N . GLU B 2 168 ? -19.069 29.775 -13.916 1.00 20.77 168 GLU B N 1
ATOM 2324 C CA . GLU B 2 168 ? -17.731 29.451 -14.376 1.00 22.55 168 GLU B CA 1
ATOM 2325 C C . GLU B 2 168 ? -16.991 28.514 -13.419 1.00 20.26 168 GLU B C 1
ATOM 2326 O O . GLU B 2 168 ? -16.311 27.615 -13.877 1.00 20.01 168 GLU B O 1
ATOM 2332 N N . ASP B 2 169 ? -17.144 28.717 -12.114 1.00 19.57 169 ASP B N 1
ATOM 2333 C CA . ASP B 2 169 ? -16.539 27.833 -11.109 1.00 19.53 169 ASP B CA 1
ATOM 2334 C C . ASP B 2 169 ? -17.179 26.430 -11.170 1.00 19.60 169 ASP B C 1
ATOM 2335 O O . ASP B 2 169 ? -16.488 25.394 -11.150 1.00 18.71 169 ASP B O 1
ATOM 2340 N N . VAL B 2 170 ? -18.500 26.405 -11.281 1.00 19.46 170 VAL B N 1
ATOM 2341 C CA . VAL B 2 170 ? -19.222 25.144 -11.379 1.00 19.28 170 VAL B CA 1
ATOM 2342 C C . VAL B 2 170 ? -18.755 24.381 -12.619 1.00 17.87 170 VAL B C 1
ATOM 2343 O O . VAL B 2 170 ? -18.527 23.168 -12.581 1.00 19.83 170 VAL B O 1
ATOM 2347 N N . MET B 2 171 ? -18.542 25.089 -13.720 1.00 17.35 171 MET B N 1
ATOM 2348 C CA . MET B 2 171 ? -18.150 24.419 -14.953 1.00 18.48 171 MET B CA 1
ATOM 2349 C C . MET B 2 171 ? -16.713 23.892 -14.908 1.00 18.89 171 MET B C 1
ATOM 2350 O O . MET B 2 171 ? -16.397 22.907 -15.587 1.00 20.57 171 MET B O 1
ATOM 2355 N N . ILE B 2 172 ? -15.864 24.520 -14.091 1.00 18.77 172 ILE B N 1
ATOM 2356 C CA . ILE B 2 172 ? -14.521 23.989 -13.830 1.00 18.98 172 ILE B CA 1
ATOM 2357 C C . ILE B 2 172 ? -14.593 22.599 -13.195 1.00 18.20 172 ILE B C 1
ATOM 2358 O O . ILE B 2 172 ? -13.896 21.680 -13.628 1.00 19.56 172 ILE B O 1
ATOM 2363 N N . VAL B 2 173 ? -15.484 22.445 -12.223 1.00 18.23 173 VAL B N 1
ATOM 2364 C CA . VAL B 2 173 ? -15.716 21.145 -11.597 1.00 19.02 173 VAL B CA 1
ATOM 2365 C C . VAL B 2 173 ? -16.309 20.171 -12.624 1.00 22.58 173 VAL B C 1
ATOM 2366 O O . VAL B 2 173 ? -15.876 19.012 -12.766 1.00 19.32 173 VAL B O 1
ATOM 2370 N N . ALA B 2 174 ? -17.301 20.651 -13.370 1.00 18.41 174 ALA B N 1
ATOM 2371 C CA . ALA B 2 174 ? -18.026 19.793 -14.329 1.00 21.38 174 ALA B CA 1
ATOM 2372 C C . ALA B 2 174 ? -17.098 19.217 -15.412 1.00 20.15 174 ALA B C 1
ATOM 2373 O O . ALA B 2 174 ? -17.350 18.143 -15.948 1.00 21.69 174 ALA B O 1
ATOM 2375 N N . LYS B 2 175 ? -16.023 19.937 -15.727 1.00 22.45 175 LYS B N 1
ATOM 2376 C CA . LYS B 2 175 ? -15.032 19.474 -16.688 1.00 23.08 175 LYS B CA 1
ATOM 2377 C C . LYS B 2 175 ? -14.455 18.106 -16.344 1.00 22.48 175 LYS B C 1
ATOM 2378 O O . LYS B 2 175 ? -14.206 17.295 -17.234 1.00 24.44 175 LYS B O 1
ATOM 2384 N N . HIS B 2 176 ? -14.239 17.858 -15.049 1.00 19.28 176 HIS B N 1
ATOM 2385 C CA . HIS B 2 176 ? -13.691 16.599 -14.579 1.00 19.66 176 HIS B CA 1
ATOM 2386 C C . HIS B 2 176 ? -14.670 15.903 -13.634 1.00 20.71 176 HIS B C 1
ATOM 2387 O O . HIS B 2 176 ? -14.285 15.243 -12.659 1.00 19.51 176 HIS B O 1
ATOM 2394 N N . PHE B 2 177 ? -15.942 16.009 -13.972 1.00 19.28 177 PHE B N 1
ATOM 2395 C CA . PHE B 2 177 ? -16.996 15.454 -13.138 1.00 19.42 177 PHE B CA 1
ATOM 2396 C C . PHE B 2 177 ? -16.930 13.941 -13.088 1.00 17.24 177 PHE B C 1
ATOM 2397 O O . PHE B 2 177 ? -16.637 13.298 -14.093 1.00 18.31 177 PHE B O 1
ATOM 2405 N N . ASN B 2 178 ? -17.256 13.420 -11.910 1.00 16.95 178 ASN B N 1
ATOM 2406 C CA . ASN B 2 178 ? -17.397 11.979 -11.668 1.00 16.96 178 ASN B CA 1
ATOM 2407 C C . ASN B 2 178 ? -16.099 11.252 -11.889 1.00 17.25 178 ASN B C 1
ATOM 2408 O O . ASN B 2 178 ? -16.030 10.272 -12.614 1.00 20.65 178 ASN B O 1
ATOM 2413 N N . LYS B 2 179 ? -15.051 11.775 -11.270 1.00 19.67 179 LYS B N 1
ATOM 2414 C CA . LYS B 2 179 ? -13.716 11.227 -11.440 1.00 20.06 179 LYS B CA 1
ATOM 2415 C C . LYS B 2 179 ? -13.050 11.028 -10.078 1.00 19.10 179 LYS B C 1
ATOM 2416 O O . LYS B 2 179 ? -13.363 11.737 -9.141 1.00 19.14 179 LYS B O 1
ATOM 2422 N N . VAL B 2 180 ? -12.125 10.067 -10.027 1.00 19.87 180 VAL B N 1
ATOM 2423 C CA . VAL B 2 180 ? -11.270 9.788 -8.862 1.00 18.99 180 VAL B CA 1
ATOM 2424 C C . VAL B 2 180 ? -9.788 9.870 -9.283 1.00 19.08 180 VAL B C 1
ATOM 2425 O O . VAL B 2 180 ? -9.467 10.024 -10.477 1.00 20.13 180 VAL B O 1
ATOM 2429 N N . SER B 2 181 ? -8.865 9.771 -8.325 1.00 19.59 181 SER B N 1
ATOM 2430 C CA . SER B 2 181 ? -7.426 9.948 -8.637 1.00 20.93 181 SER B CA 1
ATOM 2431 C C . SER B 2 181 ? -6.880 9.021 -9.727 1.00 23.07 181 SER B C 1
ATOM 2432 O O . SER B 2 181 ? -6.039 9.436 -10.547 1.00 21.99 181 SER B O 1
ATOM 2435 N N . SER B 2 182 ? -7.381 7.787 -9.786 1.00 22.72 182 SER B N 1
ATOM 2436 C CA . SER B 2 182 ? -6.940 6.831 -10.801 1.00 25.12 182 SER B CA 1
ATOM 2437 C C . SER B 2 182 ? -7.287 7.265 -12.233 1.00 24.32 182 SER B C 1
ATOM 2438 O O . SER B 2 182 ? -6.765 6.700 -13.185 1.00 28.41 182 SER B O 1
ATOM 2441 N N . ASP B 2 183 ? -8.143 8.272 -12.396 1.00 21.81 183 ASP B N 1
ATOM 2442 C CA . ASP B 2 183 ? -8.503 8.776 -13.728 1.00 22.99 183 ASP B CA 1
ATOM 2443 C C . ASP B 2 183 ? -7.494 9.735 -14.368 1.00 24.62 183 ASP B C 1
ATOM 2444 O O . ASP B 2 183 ? -7.625 10.047 -15.559 1.00 25.82 183 ASP B O 1
ATOM 2449 N N . TYR B 2 184 ? -6.533 10.219 -13.584 1.00 25.53 184 TYR B N 1
ATOM 2450 C CA . TYR B 2 184 ? -5.483 11.097 -14.102 1.00 24.23 184 TYR B CA 1
ATOM 2451 C C . TYR B 2 184 ? -4.678 10.302 -15.103 1.00 28.99 184 TYR B C 1
ATOM 2452 O O . TYR B 2 184 ? -4.438 9.111 -14.895 1.00 30.28 184 TYR B O 1
#

Secondary structure (DSSP, 8-state):
--EEEEEES-S---TTPEEEEEEEEES-TTEEEEEEEEE--TTTEEEE-TTT-PBP-TTPPPEE-SSS--GGG-EEEEE--BGGGTEEEEEEEES-HHHHHHHT--B-SEEEEEEEEEESS-S-B--EE---TTSTT-BTTEEEEETTS-EE-SS-EEEPPPPBS--/-EEEEEEEEESS---TTTHHHHHTT-EEEETTSS-EEE--TTSEEEEEEEPSEEEEEEEE-TTB--EEEEEEEESSSEE---SSSPEEE-B----BTTB--SEESHHHHHHHHTTTTEETTSTT--GGG-TT-SSEESHHHHHHHHHT-SEEGGG-

Radius of gyration: 22.17 Å; Cα contacts (8 Å, |Δi|>4): 829; chains: 2; bounding box: 63×59×38 Å

InterPro domains:
  IPR002102 Cellulosome anchoring protein, cohesin domain [PF00963] (33-165)
  IPR002102 Cellulosome anchoring protein, cohesin domain [PF00963] (206-333)
  IPR002102 Cellulosome anchoring protein, cohesin domain [PF00963] (411-543)
  IPR002102 Cellulosome anchoring protein, cohesin domain [PF00963] (618-746)
  IPR002105 Dockerin type I repeat [PF00404] (871-929)
  IPR008965 CBM2/CBM3, carbohydrate-binding domain superfamily [SSF49384] (29-196)
  IPR008965 CBM2/CBM3, carbohydrate-binding domain superfamily [SSF49384] (198-359)
  IPR008965 CBM2/CBM3, carbohydrate-binding domain superfamily [SSF49384] (407-568)
  IPR008965 CBM2/CBM3, carbohydrate-binding domain superfamily [SSF49384] (615-775)
  IPR016134 Dockerin domain [PS51766] (867-937)
  IPR036439 Dockerin domain superfamily [G3DSA:1.10.1330.10] (868-942)
  IPR036439 Dockerin domain superfamily [SSF63446] (867-939)
  IPR051441 Selenoprotein W and related [PTHR15124] (564-820)

Solvent-accessible surface area: 14119 Å² total; per-residue (Å²): 165,28,43,0,10,2,74,35,80,89,90,80,3,122,94,43,63,44,0,79,0,26,0,47,0,20,119,4,90,33,0,0,0,0,1,0,4,0,60,5,49,44,81,1,1,66,3,0,36,7,151,99,22,104,45,8,80,75,78,26,89,12,13,44,15,110,15,0,67,60,135,116,19,25,24,21,40,17,8,43,6,95,63,102,88,0,35,0,1,0,1,27,1,0,2,14,1,78,70,0,59,79,45,149,69,55,32,59,68,5,38,0,0,21,0,0,0,64,1,71,69,110,116,44,12,67,0,41,2,65,98,16,102,11,3,50,76,18,54,90,0,1,10,0,1,31,23,126,4,63,53,32,88,80,68,20,65,24,82,65,19,53,79,0,13,54,226,73,40,33,0,14,0,47,0,26,7,17,27,136,41,82,111,100,9,17,55,95,3,44,31,34,0,51,0,57,0,63,76,50,133,78,61,20,89,6,63,56,101,0,62,2,96,2,146,74,2,63,77,31,90,36,39,1,68,0,40,43,76,25,13,0,36,48,97,44,61,123,11,58,0,110,56,109,70,96,40,11,62,80,95,79,31,15,70,0,17,2,0,1,4,39,58,85,73,92,55,47,35,0,0,6,0,34,3,0,0,30,0,2,74,4,47,61,22,41,70,130,65,115,122,36,110,86,23,12,0,6,8,67,73,21,32,0,35,84,99,0,0,102,17,0,18,122,18,3,14,52,20,40,101,56,67

B-factor: mean 27.78, std 10.73, range [14.43, 115.83]

Nearest PDB structures (foldseek):
  4u3s-assembly1_B  TM=1.006E+00  e=1.537E-34  Acetivibrio cellulolyticus
  4wi0-assembly1_B  TM=1.000E+00  e=3.063E-31  Acetivibrio cellulolyticus
  2b59-assembly1_B  TM=9.740E-01  e=1.134E-22  Acetivibrio thermocellus
  4fl4-assembly4_L  TM=9.561E-01  e=4.364E-22  Acetivibrio thermocellus
  5g5d-assembly2_B  TM=9.518E-01  e=5.928E-22  Acetivibrio thermocellus ATCC 27405

CATH classification: 2.60.40.680

Foldseek 3Di:
DWAWEWDWPAQADDFQDKIKIWIWIAFAPQWFKKKFKKAWDLQFKFKAARVPRHGDDQWDAWDAWPPQPPPVQPKDKTWGADSVRRMTIIMMGGDNLVVSVVVVDGDGTTTGTMIMIGTNHRDKIFMWTADDPVCPLDDRGMWIAHSVGDTDNDDYYYDYDDIHNYD/DAKEKFFEFEPDDADPVQQLVQLWAKKKDFPPDPWIFTAGSLRMTMTGDDDFDFTWIWIDDAQWQIAIDGGHGDDHHYYPYYSVGGHYIAGFQHQDVNRGPQFQEPVSLVVLVVQEFAFQVDPSDDQSSVNRSPRHSYVSSSVSSVVQYGDGRVVD